Protein AF-0000000071956965 (afdb_homodimer)

Secondary structure (DSSP, 8-state):
-------HHHHHHHHHHHHHHHHHHHHSPTT---HHHHHHHHHHHHHHHHHTTTTSHHHHHHHHHHHHHTS-HHHHHHHHH-TTTTSHHHHHHT-THHHHHHHHHHHHHHHHHHHHHHHHHHHHHHHHHHH-/-------HHHHHHHHHHHHHHHHHHHHSPTT---HHHHHHHHHHHHHHHHHTTTTSHHHHHHHHHHHHHTS-HHHHHHHHHSTTTTSHHHHHHT-TTHHHHHHHHHHHHHHHHHHHHHHHHHHHHHHHHHH-

Solvent-accessible surface area (backbone atoms only — not comparable to full-atom values): 14712 Å² total; per-residue (Å²): 130,77,74,77,71,60,55,53,63,58,46,32,50,54,44,45,56,48,48,50,42,25,40,47,45,63,61,48,61,86,87,68,73,54,66,68,57,50,46,55,52,51,53,54,51,51,53,54,36,45,76,59,59,53,55,38,66,86,35,33,35,58,48,45,55,51,58,58,50,39,49,49,68,78,56,42,54,52,53,67,67,52,31,82,71,75,33,66,62,43,67,66,64,66,48,59,63,46,51,62,54,43,51,52,52,50,50,50,50,52,49,53,50,51,50,52,50,51,51,51,51,50,50,48,47,54,53,53,58,68,74,102,129,77,74,77,71,60,56,54,64,58,47,31,50,55,43,45,53,47,48,50,42,26,41,46,46,65,62,48,61,86,85,67,74,52,66,67,59,51,47,55,51,50,53,53,51,50,52,54,36,46,75,58,59,54,55,37,67,85,35,34,36,57,49,45,53,50,58,57,49,39,49,47,69,77,56,43,55,54,52,67,68,52,30,82,72,75,32,67,62,43,67,67,64,66,49,61,62,45,52,64,56,44,50,52,51,50,48,50,49,52,49,52,51,50,51,51,52,51,50,51,50,50,52,49,48,54,53,54,60,68,75,102

Foldseek 3Di:
DPLPQPDPVLVVVLLVLLVVLLVCLVPDDPPPDDLVVLLVSLVVSVVVCVVSPCLPPVNLVVVVVSSLSSDHPVLNVVCVVPPPPVDPVCVVVVPSSCSSVVVSVSSVVVVVVVVVVVVVVVVVVVVVVVVD/DPLPQPDPVLVVVLLVLLVVLLVCLVPDDPPPDDLVVLLVSLVVSVVVCVVSPCLPPVNLVVVLVSSLSSDHPVLNVVCVVPPPPVDPVCVVVVPSSCSSVVVSVSSVVVVVVVVVVVVVVVVVVVVVVVVD

Nearest PDB structures (foldseek):
  2kyh-assembly1_A  TM=2.883E-01  e=3.066E+00  Aeropyrum pernix

Sequence (264 aa):
MTSYEFSPLLIEFYVHELLALVIQNATERRGESNIYYLYDKLESHLRSLESIGLTSEKYEAILFPLLESCIPEELMKVWLRNPTQSSAENELTGDYGNKLKNLLCFLKREIEGEDRLQLAKNGMKFEFSKSIMTSYEFSPLLIEFYVHELLALVIQNATERRGESNIYYLYDKLESHLRSLESIGLTSEKYEAILFPLLESCIPEELMKVWLRNPTQSSAENELTGDYGNKLKNLLCFLKREIEGEDRLQLAKNGMKFEFSKSI

pLDDT: mean 80.51, std 16.44, range [30.72, 96.44]

Organism: Trichonephila clavipes (NCBI:txid2585209)

Radius of gyration: 23.03 Å; Cα contacts (8 Å, |Δi|>4): 184; chains: 2; bounding box: 63×80×43 Å

Structure (mmCIF, N/CA/C/O backbone):
data_AF-0000000071956965-model_v1
#
loop_
_entity.id
_entity.type
_entity.pdbx_description
1 polymer 'Integrase catalytic domain-containing protein'
#
loop_
_atom_site.group_PDB
_atom_site.id
_atom_site.type_symbol
_atom_site.label_atom_id
_atom_site.label_alt_id
_atom_site.label_comp_id
_atom_site.label_asym_id
_atom_site.label_entity_id
_atom_site.label_seq_id
_atom_site.pdbx_PDB_ins_code
_atom_site.Cartn_x
_atom_site.Cartn_y
_atom_site.Cartn_z
_atom_site.occupancy
_atom_site.B_iso_or_equiv
_atom_site.auth_seq_id
_atom_site.auth_comp_id
_atom_site.auth_asym_id
_atom_site.auth_atom_id
_atom_site.pdbx_PDB_model_num
ATOM 1 N N . MET A 1 1 ? 28.641 2.27 -18.172 1 30.72 1 MET A N 1
ATOM 2 C CA . MET A 1 1 ? 27.422 1.481 -18.031 1 30.72 1 MET A CA 1
ATOM 3 C C . MET A 1 1 ? 26.312 2.314 -17.391 1 30.72 1 MET A C 1
ATOM 5 O O . MET A 1 1 ? 26.453 2.775 -16.25 1 30.72 1 MET A O 1
ATOM 9 N N . THR A 1 2 ? 25.781 3.277 -17.984 1 35.94 2 THR A N 1
ATOM 10 C CA . THR A 1 2 ? 24.875 4.312 -17.516 1 35.94 2 THR A CA 1
ATOM 11 C C . THR A 1 2 ? 23.719 3.697 -16.734 1 35.94 2 THR A C 1
ATOM 13 O O . THR A 1 2 ? 23.078 2.758 -17.219 1 35.94 2 THR A O 1
ATOM 16 N N . SER A 1 3 ? 23.828 3.387 -15.477 1 42.41 3 SER A N 1
ATOM 17 C CA . SER A 1 3 ? 22.781 2.852 -14.625 1 42.41 3 SER A CA 1
ATOM 18 C C . SER A 1 3 ? 21.406 3.348 -15.07 1 42.41 3 SER A C 1
ATOM 20 O O . SER A 1 3 ? 21.125 4.547 -15.016 1 42.41 3 SER A O 1
ATOM 22 N N . TYR A 1 4 ? 20.969 2.988 -16.172 1 44.97 4 TYR A N 1
ATOM 23 C CA . TYR A 1 4 ? 19.656 3.379 -16.672 1 44.97 4 TYR A CA 1
ATOM 24 C C . TYR A 1 4 ? 18.641 3.52 -15.531 1 44.97 4 TYR A C 1
ATOM 26 O O . TYR A 1 4 ? 18.219 2.521 -14.945 1 44.97 4 TYR A O 1
ATOM 34 N N . GLU A 1 5 ? 18.969 4.426 -14.562 1 55.22 5 GLU A N 1
ATOM 35 C CA . GLU A 1 5 ? 18.125 4.809 -13.43 1 55.22 5 GLU A CA 1
ATOM 36 C C . GLU A 1 5 ? 16.672 4.957 -13.852 1 55.22 5 GLU A C 1
ATOM 38 O O . GLU A 1 5 ? 16.359 5.691 -14.789 1 55.22 5 GLU A O 1
ATOM 43 N N . PHE A 1 6 ? 15.938 3.879 -13.812 1 60.22 6 PHE A N 1
ATOM 44 C CA . PHE A 1 6 ? 14.539 3.863 -14.219 1 60.22 6 PHE A CA 1
ATOM 45 C C . PHE A 1 6 ? 13.812 5.109 -13.719 1 60.22 6 PHE A C 1
ATOM 47 O O . PHE A 1 6 ? 14.211 5.699 -12.711 1 60.22 6 PHE A O 1
ATOM 54 N N . SER A 1 7 ? 12.875 5.613 -14.57 1 78.56 7 SER A N 1
ATOM 55 C CA . SER A 1 7 ? 12.094 6.828 -14.352 1 78.56 7 SER A CA 1
ATOM 56 C C . SER A 1 7 ? 11.273 6.723 -13.07 1 78.56 7 SER A C 1
ATOM 58 O O . SER A 1 7 ? 10.625 5.703 -12.828 1 78.56 7 SER A O 1
ATOM 60 N N . PRO A 1 8 ? 11.578 7.461 -12.125 1 81.69 8 PRO A N 1
ATOM 61 C CA . PRO A 1 8 ? 10.727 7.539 -10.938 1 81.69 8 PRO A CA 1
ATOM 62 C C . PRO A 1 8 ? 9.234 7.477 -11.281 1 81.69 8 PRO A C 1
ATOM 64 O O . PRO A 1 8 ? 8.453 6.91 -10.516 1 81.69 8 PRO A O 1
ATOM 67 N N . LEU A 1 9 ? 8.93 7.898 -12.375 1 84.5 9 LEU A N 1
ATOM 68 C CA . LEU A 1 9 ? 7.527 7.902 -12.781 1 84.5 9 LEU A CA 1
ATOM 69 C C . LEU A 1 9 ? 7.043 6.484 -13.062 1 84.5 9 LEU A C 1
ATOM 71 O O . LEU A 1 9 ? 5.898 6.145 -12.758 1 84.5 9 LEU A O 1
ATOM 75 N N . LEU A 1 10 ? 7.879 5.719 -13.711 1 86.94 10 LEU A N 1
ATOM 76 C CA . LEU A 1 10 ? 7.52 4.336 -14.008 1 86.94 10 LEU A CA 1
ATOM 77 C C . LEU A 1 10 ? 7.379 3.523 -12.719 1 86.94 10 LEU A C 1
ATOM 79 O O . LEU A 1 10 ? 6.438 2.734 -12.586 1 86.94 10 LEU A O 1
ATOM 83 N N . ILE A 1 11 ? 8.227 3.771 -11.812 1 87.81 11 ILE A N 1
ATOM 84 C CA . ILE A 1 11 ? 8.164 3.104 -10.516 1 87.81 11 ILE A CA 1
ATOM 85 C C . ILE A 1 11 ? 6.863 3.473 -9.805 1 87.81 11 ILE A C 1
ATOM 87 O O . ILE A 1 11 ? 6.141 2.596 -9.328 1 87.81 11 ILE A O 1
ATOM 91 N N . GLU A 1 12 ? 6.578 4.734 -9.812 1 89.19 12 GLU A N 1
ATOM 92 C CA . GLU A 1 12 ? 5.352 5.199 -9.18 1 89.19 12 GLU A CA 1
ATOM 93 C C . GLU A 1 12 ? 4.125 4.535 -9.797 1 89.19 12 GLU A C 1
ATOM 95 O O . GLU A 1 12 ? 3.189 4.16 -9.086 1 89.19 12 GLU A O 1
ATOM 100 N N . PHE A 1 13 ? 4.223 4.406 -11.102 1 90.88 13 PHE A N 1
ATOM 101 C CA . PHE A 1 13 ? 3.111 3.777 -11.805 1 90.88 13 PHE A CA 1
ATOM 102 C C . PHE A 1 13 ? 2.893 2.354 -11.312 1 90.88 13 PHE A C 1
ATOM 104 O O . PHE A 1 13 ? 1.778 1.984 -10.938 1 90.88 13 PHE A O 1
ATOM 111 N N . TYR A 1 14 ? 3.887 1.573 -11.234 1 89.69 14 TYR A N 1
ATOM 112 C CA . TYR A 1 14 ? 3.752 0.171 -10.859 1 89.69 14 TYR A CA 1
ATOM 113 C C . TYR A 1 14 ? 3.379 0.04 -9.383 1 89.69 14 TYR A C 1
ATOM 115 O O . TYR A 1 14 ? 2.631 -0.865 -9.008 1 89.69 14 TYR A O 1
ATOM 123 N N . VAL A 1 15 ? 3.877 0.946 -8.562 1 92.94 15 VAL A N 1
ATOM 124 C CA . VAL A 1 15 ? 3.523 0.922 -7.148 1 92.94 15 VAL A CA 1
ATOM 125 C C . VAL A 1 15 ? 2.047 1.271 -6.98 1 92.94 15 VAL A C 1
ATOM 127 O O . VAL A 1 15 ? 1.338 0.636 -6.195 1 92.94 15 VAL A O 1
ATOM 130 N N . HIS A 1 16 ? 1.564 2.201 -7.781 1 94.38 16 HIS A N 1
ATOM 131 C CA . HIS A 1 16 ? 0.143 2.527 -7.75 1 94.38 16 HIS A CA 1
ATOM 132 C C . HIS A 1 16 ? -0.705 1.324 -8.148 1 94.38 16 HIS A C 1
ATOM 134 O O . HIS A 1 16 ? -1.747 1.065 -7.543 1 94.38 16 HIS A O 1
ATOM 140 N N . GLU A 1 17 ? -0.266 0.612 -9.109 1 94 17 GLU A N 1
ATOM 141 C CA . GLU A 1 17 ? -1.002 -0.567 -9.555 1 94 17 GLU A CA 1
ATOM 142 C C . GLU A 1 17 ? -1.06 -1.63 -8.461 1 94 17 GLU A C 1
ATOM 144 O O . GLU A 1 17 ? -2.1 -2.26 -8.258 1 94 17 GLU A O 1
ATOM 149 N N . LEU A 1 18 ? 0.032 -1.811 -7.75 1 94.19 18 LEU A N 1
ATOM 150 C CA . LEU A 1 18 ? 0.071 -2.771 -6.656 1 94.19 18 LEU A CA 1
ATOM 151 C C . LEU A 1 18 ? -0.852 -2.34 -5.52 1 94.19 18 LEU A C 1
ATOM 153 O O . LEU A 1 18 ? -1.593 -3.158 -4.973 1 94.19 18 LEU A O 1
ATOM 157 N N . LEU A 1 19 ? -0.815 -1.052 -5.23 1 96.44 19 LEU A N 1
ATOM 158 C CA . LEU A 1 19 ? -1.663 -0.53 -4.164 1 96.44 19 LEU A CA 1
ATOM 159 C C . LEU A 1 19 ? -3.139 -0.679 -4.52 1 96.44 19 LEU A C 1
ATOM 161 O O . LEU A 1 19 ? -3.971 -0.925 -3.646 1 96.44 19 LEU A O 1
ATOM 165 N N . ALA A 1 20 ? -3.438 -0.516 -5.801 1 95.44 20 ALA A N 1
ATOM 166 C CA . ALA A 1 20 ? -4.812 -0.735 -6.246 1 95.44 20 ALA A CA 1
ATOM 167 C C . ALA A 1 20 ? -5.27 -2.158 -5.938 1 95.44 20 ALA A C 1
ATOM 169 O O . ALA A 1 20 ? -6.41 -2.375 -5.527 1 95.44 20 ALA A O 1
ATOM 170 N N . LEU A 1 21 ? -4.41 -3.123 -6.078 1 95.25 21 LEU A N 1
ATOM 171 C CA . LEU A 1 21 ? -4.727 -4.512 -5.762 1 95.25 21 LEU A CA 1
ATOM 172 C C . LEU A 1 21 ? -4.895 -4.703 -4.258 1 95.25 21 LEU A C 1
ATOM 174 O O . LEU A 1 21 ? -5.77 -5.449 -3.816 1 95.25 21 LEU A O 1
ATOM 178 N N . VAL A 1 22 ? -3.996 -4.059 -3.492 1 95.81 22 VAL A N 1
ATOM 179 C CA . VAL A 1 22 ? -4.086 -4.113 -2.037 1 95.81 22 VAL A CA 1
ATOM 180 C C . VAL A 1 22 ? -5.449 -3.598 -1.583 1 95.81 22 VAL A C 1
ATOM 182 O O . VAL A 1 22 ? -6.121 -4.234 -0.766 1 95.81 22 VAL A O 1
ATOM 185 N N . ILE A 1 23 ? -5.859 -2.461 -2.113 1 95.69 23 ILE A N 1
ATOM 186 C CA . ILE A 1 23 ? -7.117 -1.819 -1.749 1 95.69 23 ILE A CA 1
ATOM 187 C C . ILE A 1 23 ? -8.289 -2.688 -2.199 1 95.69 23 ILE A C 1
ATOM 189 O O . ILE A 1 23 ? -9.258 -2.875 -1.455 1 95.69 23 ILE A O 1
ATOM 193 N N . GLN A 1 24 ? -8.172 -3.199 -3.395 1 93.88 24 GLN A N 1
ATOM 194 C CA . GLN A 1 24 ? -9.211 -4.09 -3.904 1 93.88 24 GLN A CA 1
ATOM 195 C C . GLN A 1 24 ? -9.391 -5.297 -2.99 1 93.88 24 GLN A C 1
ATOM 197 O O . GLN A 1 24 ? -10.523 -5.684 -2.686 1 93.88 24 GLN A O 1
ATOM 202 N N . ASN A 1 25 ? -8.297 -5.879 -2.617 1 93.12 25 ASN A N 1
ATOM 203 C CA . ASN A 1 25 ? -8.352 -7.023 -1.715 1 93.12 25 ASN A CA 1
ATOM 204 C C . ASN A 1 25 ? -9.055 -6.672 -0.405 1 93.12 25 ASN A C 1
ATOM 206 O O . ASN A 1 25 ? -9.836 -7.469 0.119 1 93.12 25 ASN A O 1
ATOM 210 N N . ALA A 1 26 ? -8.789 -5.508 0.129 1 91.69 26 ALA A N 1
ATOM 211 C CA . ALA A 1 26 ? -9.328 -5.074 1.417 1 91.69 26 ALA A CA 1
ATOM 212 C C . ALA A 1 26 ? -10.812 -4.738 1.31 1 91.69 26 ALA A C 1
ATOM 214 O O . ALA A 1 26 ? -11.539 -4.797 2.303 1 91.69 26 ALA A O 1
ATOM 215 N N . THR A 1 27 ? -11.234 -4.359 0.148 1 92.81 27 THR A N 1
ATOM 216 C CA . THR A 1 27 ? -12.602 -3.859 0.004 1 92.81 27 THR A CA 1
ATOM 217 C C . THR A 1 27 ? -13.5 -4.926 -0.607 1 92.81 27 THR A C 1
ATOM 219 O O . THR A 1 27 ? -14.727 -4.809 -0.564 1 92.81 27 THR A O 1
ATOM 222 N N . GLU A 1 28 ? -12.883 -5.926 -1.145 1 88.44 28 GLU A N 1
ATOM 223 C CA . GLU A 1 28 ? -13.656 -6.992 -1.767 1 88.44 28 GLU A CA 1
ATOM 224 C C . GLU A 1 28 ? -14.297 -7.895 -0.715 1 88.44 28 GLU A C 1
ATOM 226 O O . GLU A 1 28 ? -13.719 -8.125 0.347 1 88.44 28 GLU A O 1
ATOM 231 N N . ARG A 1 29 ? -15.531 -8.398 -1.114 1 81.25 29 ARG A N 1
ATOM 232 C CA . ARG A 1 29 ? -16.219 -9.344 -0.248 1 81.25 29 ARG A CA 1
ATOM 233 C C . ARG A 1 29 ? -15.492 -10.68 -0.195 1 81.25 29 ARG A C 1
ATOM 235 O O . ARG A 1 29 ? -14.914 -11.117 -1.19 1 81.25 29 ARG A O 1
ATOM 242 N N . ARG A 1 30 ? -15.492 -11.234 0.927 1 75.81 30 ARG A N 1
ATOM 243 C CA . ARG A 1 30 ? -14.844 -12.523 1.137 1 75.81 30 ARG A CA 1
ATOM 244 C C . ARG A 1 30 ? -15.328 -13.555 0.125 1 75.81 30 ARG A C 1
ATOM 246 O O . ARG A 1 30 ? -16.531 -13.641 -0.151 1 75.81 30 ARG A O 1
ATOM 253 N N . GLY A 1 31 ? -14.445 -14.266 -0.435 1 71.19 31 GLY A N 1
ATOM 254 C CA . GLY A 1 31 ? -14.805 -15.32 -1.365 1 71.19 31 GLY A CA 1
ATOM 255 C C . GLY A 1 31 ? -14.93 -14.844 -2.799 1 71.19 31 GLY A C 1
ATOM 256 O O . GLY A 1 31 ? -15.102 -15.648 -3.717 1 71.19 31 GLY A O 1
ATOM 257 N N . GLU A 1 32 ? -14.898 -13.633 -3.035 1 75.81 32 GLU A N 1
ATOM 258 C CA . GLU A 1 32 ? -15.047 -13.094 -4.383 1 75.81 32 GLU A CA 1
ATOM 259 C C . GLU A 1 32 ? -13.695 -12.914 -5.062 1 75.81 32 GLU A C 1
ATOM 261 O O . GLU A 1 32 ? -13.625 -12.609 -6.254 1 75.81 32 GLU A O 1
ATOM 266 N N . SER A 1 33 ? -12.742 -13.32 -4.352 1 77.81 33 SER A N 1
ATOM 267 C CA . SER A 1 33 ? -11.406 -13.133 -4.922 1 77.81 33 SER A CA 1
ATOM 268 C C . SER A 1 33 ? -11.117 -14.18 -5.992 1 77.81 33 SER A C 1
ATOM 270 O O . SER A 1 33 ? -11.398 -15.367 -5.801 1 77.81 33 SER A O 1
ATOM 272 N N . ASN A 1 34 ? -10.688 -13.703 -7.125 1 88.75 34 ASN A N 1
ATOM 273 C CA . ASN A 1 34 ? -10.242 -14.547 -8.227 1 88.75 34 ASN A CA 1
ATOM 274 C C . ASN A 1 34 ? -8.727 -14.75 -8.195 1 88.75 34 ASN A C 1
ATOM 276 O O . ASN A 1 34 ? -7.969 -13.844 -8.539 1 88.75 34 ASN A O 1
ATOM 280 N N . ILE A 1 35 ? -8.344 -15.93 -7.797 1 91.38 35 ILE A N 1
ATOM 281 C CA . ILE A 1 35 ? -6.926 -16.203 -7.578 1 91.38 35 ILE A CA 1
ATOM 282 C C . ILE A 1 35 ? -6.184 -16.203 -8.914 1 91.38 35 ILE A C 1
ATOM 284 O O . ILE A 1 35 ? -5.004 -15.844 -8.969 1 91.38 35 ILE A O 1
ATOM 288 N N . TYR A 1 36 ? -6.898 -16.594 -10.031 1 93.19 36 TYR A N 1
ATOM 289 C CA . TYR A 1 36 ? -6.297 -16.547 -11.359 1 93.19 36 TYR A CA 1
ATOM 290 C C . TYR A 1 36 ? -5.945 -15.125 -11.75 1 93.19 36 TYR A C 1
ATOM 292 O O . TYR A 1 36 ? -4.836 -14.852 -12.211 1 93.19 36 TYR A O 1
ATOM 300 N N . TYR A 1 37 ? -6.898 -14.289 -11.492 1 94.69 37 TYR A N 1
ATOM 301 C CA . TYR A 1 37 ? -6.711 -12.875 -11.797 1 94.69 37 TYR A CA 1
ATOM 302 C C . TYR A 1 37 ? -5.574 -12.281 -10.961 1 94.69 37 TYR A C 1
ATOM 304 O O . TYR A 1 37 ? -4.699 -11.602 -11.5 1 94.69 37 TYR A O 1
ATOM 312 N N . LEU A 1 38 ? -5.562 -12.57 -9.711 1 94.56 38 LEU A N 1
ATOM 313 C CA . LEU A 1 38 ? -4.539 -12.055 -8.805 1 94.56 38 LEU A CA 1
ATOM 314 C C . LEU A 1 38 ? -3.15 -12.508 -9.234 1 94.56 38 LEU A C 1
ATOM 316 O O . LEU A 1 38 ? -2.227 -11.695 -9.32 1 94.56 38 LEU A O 1
ATOM 320 N N . TYR A 1 39 ? -3.047 -13.797 -9.539 1 94.5 39 TYR A N 1
ATOM 321 C CA . TYR A 1 39 ? -1.763 -14.344 -9.961 1 94.5 39 TYR A CA 1
ATOM 322 C C . TYR A 1 39 ? -1.271 -13.648 -11.227 1 94.5 39 TYR A C 1
ATOM 324 O O . TYR A 1 39 ? -0.117 -13.219 -11.305 1 94.5 39 TYR A O 1
ATOM 332 N N . ASP A 1 40 ? -2.127 -13.562 -12.258 1 95.25 40 ASP A N 1
ATOM 333 C CA . ASP A 1 40 ? -1.755 -12.945 -13.523 1 95.25 40 ASP A CA 1
ATOM 334 C C . ASP A 1 40 ? -1.282 -11.508 -13.32 1 95.25 40 ASP A C 1
ATOM 336 O O . ASP A 1 40 ? -0.273 -11.094 -13.891 1 95.25 40 ASP A O 1
ATOM 340 N N . LYS A 1 41 ? -1.989 -10.758 -12.477 1 94.69 41 LYS A N 1
ATOM 341 C CA . LYS A 1 41 ? -1.646 -9.359 -12.219 1 94.69 41 LYS A CA 1
ATOM 342 C C . LYS A 1 41 ? -0.319 -9.25 -11.477 1 94.69 41 LYS A C 1
ATOM 344 O O . LYS A 1 41 ? 0.556 -8.477 -11.867 1 94.69 41 LYS A O 1
ATOM 349 N N . LEU A 1 42 ? -0.155 -10.039 -10.453 1 94.19 42 LEU A N 1
ATOM 350 C CA . LEU A 1 42 ? 1.061 -9.969 -9.648 1 94.19 42 LEU A CA 1
ATOM 351 C C . LEU A 1 42 ? 2.275 -10.406 -10.461 1 94.19 42 LEU A C 1
ATOM 353 O O . LEU A 1 42 ? 3.336 -9.781 -10.383 1 94.19 42 LEU A O 1
ATOM 357 N N . GLU A 1 43 ? 2.133 -11.453 -11.227 1 92.81 43 GLU A N 1
ATOM 358 C CA . GLU A 1 43 ? 3.221 -11.93 -12.078 1 92.81 43 GLU A CA 1
ATOM 359 C C . GLU A 1 43 ? 3.637 -10.867 -13.086 1 92.81 43 GLU A C 1
ATOM 361 O O . GLU A 1 43 ? 4.828 -10.602 -13.266 1 92.81 43 GLU A O 1
ATOM 366 N N . SER A 1 44 ? 2.664 -10.289 -13.727 1 93.88 44 SER A N 1
ATOM 367 C CA . SER A 1 44 ? 2.926 -9.242 -14.711 1 93.88 44 SER A CA 1
ATOM 368 C C . SER A 1 44 ? 3.635 -8.055 -14.07 1 93.88 44 SER A C 1
ATOM 370 O O . SER A 1 44 ? 4.625 -7.555 -14.609 1 93.88 44 SER A O 1
ATOM 372 N N . HIS A 1 45 ? 3.158 -7.602 -12.883 1 89.81 45 HIS A N 1
ATOM 373 C CA . HIS A 1 45 ? 3.768 -6.469 -12.195 1 89.81 45 HIS A CA 1
ATOM 374 C C . HIS A 1 45 ? 5.184 -6.797 -11.742 1 89.81 45 HIS A C 1
ATOM 376 O O . HIS A 1 45 ? 6.098 -5.98 -11.898 1 89.81 45 HIS A O 1
ATOM 382 N N . LEU A 1 46 ? 5.363 -7.996 -11.25 1 88.44 46 LEU A N 1
ATOM 383 C CA . LEU A 1 46 ? 6.684 -8.398 -10.773 1 88.44 46 LEU A CA 1
ATOM 384 C C . LEU A 1 46 ? 7.676 -8.469 -11.93 1 88.44 46 LEU A C 1
ATOM 386 O O . LEU A 1 46 ? 8.836 -8.07 -11.789 1 88.44 46 LEU A O 1
ATOM 390 N N . ARG A 1 47 ? 7.273 -8.945 -13.07 1 90.69 47 ARG A N 1
ATOM 391 C CA . ARG A 1 47 ? 8.117 -8.969 -14.258 1 90.69 47 ARG A CA 1
ATOM 392 C C . ARG A 1 47 ? 8.516 -7.559 -14.68 1 90.69 47 ARG A C 1
ATOM 394 O O . ARG A 1 47 ? 9.68 -7.309 -15 1 90.69 47 ARG A O 1
ATOM 401 N N . SER A 1 48 ? 7.562 -6.672 -14.672 1 89.19 48 SER A N 1
ATOM 402 C CA . SER A 1 48 ? 7.828 -5.281 -15.016 1 89.19 48 SER A CA 1
ATOM 403 C C . SER A 1 48 ? 8.789 -4.633 -14.023 1 89.19 48 SER A C 1
ATOM 405 O O . SER A 1 48 ? 9.758 -3.982 -14.422 1 89.19 48 SER A O 1
ATOM 407 N N . LEU A 1 49 ? 8.602 -4.918 -12.703 1 85.69 49 LEU A N 1
ATOM 408 C CA . LEU A 1 49 ? 9.453 -4.363 -11.664 1 85.69 49 LEU A CA 1
ATOM 409 C C . LEU A 1 49 ? 10.867 -4.922 -11.766 1 85.69 49 LEU A C 1
ATOM 411 O O . LEU A 1 49 ? 11.844 -4.203 -11.547 1 85.69 49 LEU A O 1
ATOM 415 N N . GLU A 1 50 ? 10.922 -6.176 -12.102 1 84.31 50 GLU A N 1
ATOM 416 C CA . GLU A 1 50 ? 12.227 -6.809 -12.305 1 84.31 50 GLU A CA 1
ATOM 417 C C . GLU A 1 50 ? 12.969 -6.18 -13.477 1 84.31 50 GLU A C 1
ATOM 419 O O . GLU A 1 50 ? 14.18 -5.953 -13.406 1 84.31 50 GLU A O 1
ATOM 424 N N . SER A 1 51 ? 12.242 -5.883 -14.523 1 86.94 51 SER A N 1
ATOM 425 C CA . SER A 1 51 ? 12.836 -5.32 -15.734 1 86.94 51 SER A CA 1
ATOM 426 C C . SER A 1 51 ? 13.453 -3.953 -15.461 1 86.94 51 SER A C 1
ATOM 428 O O . SER A 1 51 ? 14.391 -3.543 -16.156 1 86.94 51 SER A O 1
ATOM 430 N N . ILE A 1 52 ? 12.969 -3.279 -14.398 1 83.75 52 ILE A N 1
ATOM 431 C CA . ILE A 1 52 ? 13.492 -1.953 -14.094 1 83.75 52 ILE A CA 1
ATOM 432 C C . ILE A 1 52 ? 14.391 -2.027 -12.867 1 83.75 52 ILE A C 1
ATOM 434 O O . ILE A 1 52 ? 14.805 -0.998 -12.328 1 83.75 52 ILE A O 1
ATOM 438 N N . GLY A 1 53 ? 14.648 -3.201 -12.328 1 79.12 53 GLY A N 1
ATOM 439 C CA . GLY A 1 53 ? 15.633 -3.414 -11.281 1 79.12 53 GLY A CA 1
ATOM 440 C C . GLY A 1 53 ? 15.078 -3.193 -9.891 1 79.12 53 GLY A C 1
ATOM 441 O O . GLY A 1 53 ? 15.836 -3.031 -8.93 1 79.12 53 GLY A O 1
ATOM 442 N N . LEU A 1 54 ? 13.75 -3.125 -9.664 1 80.69 54 LEU A N 1
ATOM 443 C CA . LEU A 1 54 ? 13.133 -2.816 -8.383 1 80.69 54 LEU A CA 1
ATOM 444 C C . LEU A 1 54 ? 12.938 -4.082 -7.555 1 80.69 54 LEU A C 1
ATOM 446 O O . LEU A 1 54 ? 12.438 -4.023 -6.43 1 80.69 54 LEU A O 1
ATOM 450 N N . THR A 1 55 ? 13.305 -5.203 -8.055 1 75.94 55 THR A N 1
ATOM 451 C CA . THR A 1 55 ? 13.141 -6.426 -7.273 1 75.94 55 THR A CA 1
ATOM 452 C C . THR A 1 55 ? 14.453 -6.832 -6.621 1 75.94 55 THR A C 1
ATOM 454 O O . THR A 1 55 ? 14.57 -7.93 -6.066 1 75.94 55 THR A O 1
ATOM 457 N N . SER A 1 56 ? 15.383 -5.934 -6.715 1 76.75 56 SER A N 1
ATOM 458 C CA . SER A 1 56 ? 16.641 -6.188 -6.02 1 76.75 56 SER A CA 1
ATOM 459 C C . SER A 1 56 ? 16.438 -6.195 -4.508 1 76.75 56 SER A C 1
ATOM 461 O O . SER A 1 56 ? 15.406 -5.75 -4.008 1 76.75 56 SER A O 1
ATOM 463 N N . GLU A 1 57 ? 17.406 -6.703 -3.828 1 73.38 57 GLU A N 1
ATOM 464 C CA . GLU A 1 57 ? 17.375 -6.859 -2.377 1 73.38 57 GLU A CA 1
ATOM 465 C C . GLU A 1 57 ? 17.062 -5.531 -1.687 1 73.38 57 GLU A C 1
ATOM 467 O O . GLU A 1 57 ? 16.375 -5.5 -0.668 1 73.38 57 GLU A O 1
ATOM 472 N N . LYS A 1 58 ? 17.453 -4.484 -2.396 1 75.25 58 LYS A N 1
ATOM 473 C CA . LYS A 1 58 ? 17.328 -3.15 -1.816 1 75.25 58 LYS A CA 1
ATOM 474 C C . LYS A 1 58 ? 15.867 -2.752 -1.661 1 75.25 58 LYS A C 1
ATOM 476 O O . LYS A 1 58 ? 15.508 -2.062 -0.706 1 75.25 58 LYS A O 1
ATOM 481 N N . TYR A 1 59 ? 15.047 -3.244 -2.52 1 84.5 59 TYR A N 1
ATOM 482 C CA . TYR A 1 59 ? 13.656 -2.793 -2.539 1 84.5 59 TYR A CA 1
ATOM 483 C C . TYR A 1 59 ? 12.727 -3.875 -2.006 1 84.5 59 TYR A C 1
ATOM 485 O O . TYR A 1 59 ? 11.539 -3.623 -1.771 1 84.5 59 TYR A O 1
ATOM 493 N N . GLU A 1 60 ? 13.297 -5.023 -1.779 1 85 60 GLU A N 1
ATOM 494 C CA . GLU A 1 60 ? 12.477 -6.168 -1.396 1 85 60 GLU A CA 1
ATOM 495 C C . GLU A 1 60 ? 11.734 -5.902 -0.09 1 85 60 GLU A C 1
ATOM 497 O O . GLU A 1 60 ? 10.57 -6.277 0.056 1 85 60 GLU A O 1
ATOM 502 N N . ALA A 1 61 ? 12.492 -5.289 0.796 1 87 61 ALA A N 1
ATOM 503 C CA . ALA A 1 61 ? 11.914 -5.035 2.115 1 87 61 ALA A CA 1
ATOM 504 C C . ALA A 1 61 ? 10.703 -4.109 2.018 1 87 61 ALA A C 1
ATOM 506 O O . ALA A 1 61 ? 9.852 -4.094 2.912 1 87 61 ALA A O 1
ATOM 507 N N . ILE A 1 62 ? 10.562 -3.299 0.967 1 90.5 62 ILE A N 1
ATOM 508 C CA . ILE A 1 62 ? 9.43 -2.4 0.769 1 90.5 62 ILE A CA 1
ATOM 509 C C . ILE A 1 62 ? 8.359 -3.094 -0.077 1 90.5 62 ILE A C 1
ATOM 511 O O . ILE A 1 62 ? 7.168 -3.02 0.232 1 90.5 62 ILE A O 1
ATOM 515 N N . LEU A 1 63 ? 8.781 -3.842 -1.07 1 91.12 63 LEU A N 1
ATOM 516 C CA . LEU A 1 63 ? 7.875 -4.398 -2.068 1 91.12 63 LEU A CA 1
ATOM 517 C C . LEU A 1 63 ? 7.168 -5.641 -1.531 1 91.12 63 LEU A C 1
ATOM 519 O O . LEU A 1 63 ? 6.008 -5.895 -1.862 1 91.12 63 LEU A O 1
ATOM 523 N N . PHE A 1 64 ? 7.863 -6.375 -0.723 1 91.38 64 PHE A N 1
ATOM 524 C CA . PHE A 1 64 ? 7.305 -7.645 -0.274 1 91.38 64 PHE A CA 1
ATOM 525 C C . PHE A 1 64 ? 6.027 -7.422 0.528 1 91.38 64 PHE A C 1
ATOM 527 O O . PHE A 1 64 ? 5.008 -8.062 0.271 1 91.38 64 PHE A O 1
ATOM 534 N N . PRO A 1 65 ? 6.008 -6.512 1.469 1 93.44 65 PRO A N 1
ATOM 535 C CA . PRO A 1 65 ? 4.758 -6.254 2.188 1 93.44 65 PRO A CA 1
ATOM 536 C C . PRO A 1 65 ? 3.621 -5.832 1.26 1 93.44 65 PRO A C 1
ATOM 538 O O . PRO A 1 65 ? 2.459 -6.164 1.509 1 93.44 65 PRO A O 1
ATOM 541 N N . LEU A 1 66 ? 3.889 -5.055 0.239 1 94.44 66 LEU A N 1
ATOM 542 C CA . LEU A 1 66 ? 2.879 -4.637 -0.727 1 94.44 66 LEU A CA 1
ATOM 543 C C . LEU A 1 66 ? 2.266 -5.848 -1.427 1 94.44 66 LEU A C 1
ATOM 545 O O . LEU A 1 66 ? 1.041 -5.988 -1.471 1 94.44 66 LEU A O 1
ATOM 549 N N . LEU A 1 67 ? 3.113 -6.727 -1.886 1 92.81 67 LEU A N 1
ATOM 550 C CA . LEU A 1 67 ? 2.656 -7.914 -2.602 1 92.81 67 LEU A CA 1
ATOM 551 C C . LEU A 1 67 ? 1.865 -8.836 -1.677 1 92.81 67 LEU A C 1
ATOM 553 O O . LEU A 1 67 ? 0.818 -9.359 -2.062 1 92.81 67 LEU A O 1
ATOM 557 N N . GLU A 1 68 ? 2.438 -9.008 -0.551 1 92.62 68 GLU A N 1
ATOM 558 C CA . GLU A 1 68 ? 1.788 -9.859 0.439 1 92.62 68 GLU A CA 1
ATOM 559 C C . GLU A 1 68 ? 0.392 -9.344 0.78 1 92.62 68 GLU A C 1
ATOM 561 O O . GLU A 1 68 ? -0.539 -10.133 0.959 1 92.62 68 GLU A O 1
ATOM 566 N N . SER A 1 69 ? 0.202 -8.047 0.818 1 93.88 69 SER A N 1
ATOM 567 C CA . SER A 1 69 ? -1.063 -7.414 1.178 1 93.88 69 SER A CA 1
ATOM 568 C C . SER A 1 69 ? -2.1 -7.582 0.071 1 93.88 69 SER A C 1
ATOM 570 O O . SER A 1 69 ? -3.289 -7.344 0.286 1 93.88 69 SER A O 1
ATOM 572 N N . CYS A 1 70 ? -1.709 -7.988 -1.087 1 94.31 70 CYS A N 1
ATOM 573 C CA . CYS A 1 70 ? -2.629 -8.234 -2.191 1 94.31 70 CYS A CA 1
ATOM 574 C C . CYS A 1 70 ? -3.326 -9.578 -2.029 1 94.31 70 CYS A C 1
ATOM 576 O O . CYS A 1 70 ? -4.309 -9.859 -2.717 1 94.31 70 CYS A O 1
ATOM 578 N N . ILE A 1 71 ? -2.832 -10.43 -1.147 1 93.5 71 ILE A N 1
ATOM 579 C CA . ILE A 1 71 ? -3.291 -11.805 -1.013 1 93.5 71 ILE A CA 1
ATOM 580 C C . ILE A 1 71 ? -4.559 -11.844 -0.163 1 93.5 71 ILE A C 1
ATOM 582 O O . ILE A 1 71 ? -4.582 -11.328 0.955 1 93.5 71 ILE A O 1
ATOM 586 N N . PRO A 1 72 ? -5.582 -12.531 -0.638 1 93 72 PRO A N 1
ATOM 587 C CA . PRO A 1 72 ? -6.816 -12.664 0.144 1 93 72 PRO A CA 1
ATOM 588 C C . PRO A 1 72 ? -6.59 -13.359 1.484 1 93 72 PRO A C 1
ATOM 590 O O . PRO A 1 72 ? -5.68 -14.188 1.611 1 93 72 PRO A O 1
ATOM 593 N N . GLU A 1 73 ? -7.453 -13.102 2.395 1 89.06 73 GLU A N 1
ATOM 594 C CA . GLU A 1 73 ? -7.301 -13.578 3.766 1 89.06 73 GLU A CA 1
ATOM 595 C C . GLU A 1 73 ? -7.223 -15.102 3.812 1 89.06 73 GLU A C 1
ATOM 597 O O . GLU A 1 73 ? -6.402 -15.664 4.539 1 89.06 73 GLU A O 1
ATOM 602 N N . GLU A 1 74 ? -8.086 -15.734 3.117 1 87.69 74 GLU A N 1
ATOM 603 C CA . GLU A 1 74 ? -8.133 -17.203 3.129 1 87.69 74 GLU A CA 1
ATOM 604 C C . GLU A 1 74 ? -6.812 -17.797 2.648 1 87.69 74 GLU A C 1
ATOM 606 O O . GLU A 1 74 ? -6.348 -18.797 3.184 1 87.69 74 GLU A O 1
ATOM 611 N N . LEU A 1 75 ? -6.234 -17.172 1.648 1 90.81 75 LEU A N 1
ATOM 612 C CA . LEU A 1 75 ? -4.965 -17.641 1.105 1 90.81 75 LEU A CA 1
ATOM 613 C C . LEU A 1 75 ? -3.803 -17.234 2.004 1 90.81 75 LEU A C 1
ATOM 615 O O . LEU A 1 75 ? -2.801 -17.953 2.096 1 90.81 75 LEU A O 1
ATOM 619 N N . MET A 1 76 ? -3.955 -16.047 2.613 1 90.56 76 MET A N 1
ATOM 620 C CA . MET A 1 76 ? -2.91 -15.562 3.508 1 90.56 76 MET A CA 1
ATOM 621 C C . MET A 1 76 ? -2.68 -16.531 4.66 1 90.56 76 MET A C 1
ATOM 623 O O . MET A 1 76 ? -1.54 -16.75 5.078 1 90.56 76 MET A O 1
ATOM 627 N N . LYS A 1 77 ? -3.746 -17.156 5.172 1 90.12 77 LYS A N 1
ATOM 628 C CA . LYS A 1 77 ? -3.631 -18.141 6.246 1 90.12 77 LYS A CA 1
ATOM 629 C C . LYS A 1 77 ? -2.789 -19.344 5.805 1 90.12 77 LYS A C 1
ATOM 631 O O . LYS A 1 77 ? -1.945 -19.828 6.562 1 90.12 77 LYS A O 1
ATOM 636 N N . VAL A 1 78 ? -3 -19.844 4.672 1 88.38 78 VAL A N 1
ATOM 637 C CA . VAL A 1 78 ? -2.26 -20.969 4.125 1 88.38 78 VAL A CA 1
ATOM 638 C C . VAL A 1 78 ? -0.804 -20.578 3.891 1 88.38 78 VAL A C 1
ATOM 640 O O . VAL A 1 78 ? 0.113 -21.328 4.207 1 88.38 78 VAL A O 1
ATOM 643 N N . TRP A 1 79 ? -0.666 -19.328 3.359 1 88.81 79 TRP A N 1
ATOM 644 C CA . TRP A 1 79 ? 0.656 -18.781 3.072 1 88.81 79 TRP A CA 1
ATOM 645 C C . TRP A 1 79 ? 1.492 -18.688 4.344 1 88.81 79 TRP A C 1
ATOM 647 O O . TRP A 1 79 ? 2.66 -19.094 4.359 1 88.81 79 TRP A O 1
ATOM 657 N N . LEU A 1 80 ? 0.918 -18.266 5.406 1 84.62 80 LEU A N 1
ATOM 658 C CA . LEU A 1 80 ? 1.628 -18.062 6.664 1 84.62 80 LEU A CA 1
ATOM 659 C C . LEU A 1 80 ? 1.95 -19.391 7.336 1 84.62 80 LEU A C 1
ATOM 661 O O . LEU A 1 80 ? 2.895 -19.469 8.125 1 84.62 80 LEU A O 1
ATOM 665 N N . ARG A 1 81 ? 1.047 -20.406 7.102 1 82.19 81 ARG A N 1
ATOM 666 C CA . ARG A 1 81 ? 1.244 -21.719 7.695 1 82.19 81 ARG A CA 1
ATOM 667 C C . ARG A 1 81 ? 2.344 -22.5 6.973 1 82.19 81 ARG A C 1
ATOM 669 O O . ARG A 1 81 ? 2.906 -23.438 7.516 1 82.19 81 ARG A O 1
ATOM 676 N N . ASN A 1 82 ? 2.342 -22.406 5.766 1 66.81 82 ASN A N 1
ATOM 677 C CA . ASN A 1 82 ? 3.34 -23.125 4.98 1 66.81 82 ASN A CA 1
ATOM 678 C C . ASN A 1 82 ? 4.66 -22.375 4.922 1 66.81 82 ASN A C 1
ATOM 680 O O . ASN A 1 82 ? 4.949 -21.688 3.934 1 66.81 82 ASN A O 1
ATOM 684 N N . PRO A 1 83 ? 5.188 -22.094 6.023 1 54.41 83 PRO A N 1
ATOM 685 C CA . PRO A 1 83 ? 6.406 -21.281 5.957 1 54.41 83 PRO A CA 1
ATOM 686 C C . PRO A 1 83 ? 7.449 -21.859 5.004 1 54.41 83 PRO A C 1
ATOM 688 O O . PRO A 1 83 ? 8.641 -21.562 5.133 1 54.41 83 PRO A O 1
ATOM 691 N N . THR A 1 84 ? 7.199 -22.734 4.16 1 50.94 84 THR A N 1
ATOM 692 C CA . THR A 1 84 ? 8.445 -22.969 3.432 1 50.94 84 THR A CA 1
ATOM 693 C C . THR A 1 84 ? 9.281 -21.688 3.385 1 50.94 84 THR A C 1
ATOM 695 O O . THR A 1 84 ? 10.5 -21.734 3.572 1 50.94 84 THR A O 1
ATOM 698 N N . GLN A 1 85 ? 8.742 -20.578 2.809 1 47.75 85 GLN A N 1
ATOM 699 C CA . GLN A 1 85 ? 9.461 -19.359 2.461 1 47.75 85 GLN A CA 1
ATOM 700 C C . GLN A 1 85 ? 9.508 -18.391 3.641 1 47.75 85 GLN A C 1
ATOM 702 O O . GLN A 1 85 ? 10.258 -17.422 3.623 1 47.75 85 GLN A O 1
ATOM 707 N N . SER A 1 86 ? 8.414 -18.312 4.461 1 47.03 86 SER A N 1
ATOM 708 C CA . SER A 1 86 ? 8.609 -17.359 5.547 1 47.03 86 SER A CA 1
ATOM 709 C C . SER A 1 86 ? 9.766 -17.781 6.453 1 47.03 86 SER A C 1
ATOM 711 O O . SER A 1 86 ? 9.938 -17.219 7.535 1 47.03 86 SER A O 1
ATOM 713 N N . SER A 1 87 ? 10.102 -19 6.488 1 42.91 87 SER A N 1
ATOM 714 C CA . SER A 1 87 ? 11 -19.641 7.449 1 42.91 87 SER A CA 1
ATOM 715 C C . SER A 1 87 ? 12.266 -18.828 7.656 1 42.91 87 SER A C 1
ATOM 717 O O . SER A 1 87 ? 12.719 -18.125 6.738 1 42.91 87 SER A O 1
ATOM 719 N N . ALA A 1 88 ? 12.883 -18.828 8.875 1 44.41 88 ALA A N 1
ATOM 720 C CA . ALA A 1 88 ? 14.195 -18.547 9.461 1 44.41 88 ALA A CA 1
ATOM 721 C C . ALA A 1 88 ? 15.312 -18.922 8.484 1 44.41 88 ALA A C 1
ATOM 723 O O . ALA A 1 88 ? 16.375 -18.297 8.484 1 44.41 88 ALA A O 1
ATOM 724 N N . GLU A 1 89 ? 15.07 -19.953 7.812 1 45.22 89 GLU A N 1
ATOM 725 C CA . GLU A 1 89 ? 16.188 -20.438 7.008 1 45.22 89 GLU A CA 1
ATOM 726 C C . GLU A 1 89 ? 16.484 -19.484 5.855 1 45.22 89 GLU A C 1
ATOM 728 O O . GLU A 1 89 ? 17.641 -19.25 5.508 1 45.22 89 GLU A O 1
ATOM 733 N N . ASN A 1 90 ? 15.422 -18.953 5.113 1 46.88 90 ASN A N 1
ATOM 734 C CA . ASN A 1 90 ? 15.734 -17.953 4.098 1 46.88 90 ASN A CA 1
ATOM 735 C C . ASN A 1 90 ? 16.203 -16.641 4.727 1 46.88 90 ASN A C 1
ATOM 737 O O . ASN A 1 90 ? 16.969 -15.891 4.105 1 46.88 90 ASN A O 1
ATOM 741 N N . GLU A 1 91 ? 15.633 -16.266 5.793 1 47.5 91 GLU A N 1
ATOM 742 C CA . GLU A 1 91 ? 16.25 -15.172 6.551 1 47.5 91 GLU A CA 1
ATOM 743 C C . GLU A 1 91 ? 17.734 -15.422 6.758 1 47.5 91 GLU A C 1
ATOM 745 O O . GLU A 1 91 ? 18.531 -14.484 6.734 1 47.5 91 GLU A O 1
ATOM 750 N N . LEU A 1 92 ? 18.047 -16.625 7.129 1 42.5 92 LEU A N 1
ATOM 751 C CA . LEU A 1 92 ? 19.453 -16.938 7.391 1 42.5 92 LEU A CA 1
ATOM 752 C C . LEU A 1 92 ? 20.266 -16.906 6.102 1 42.5 92 LEU A C 1
ATOM 754 O O . LEU A 1 92 ? 21.484 -16.734 6.137 1 42.5 92 LEU A O 1
ATOM 758 N N . THR A 1 93 ? 19.688 -17.391 5.031 1 44.09 93 THR A N 1
ATOM 759 C CA . THR A 1 93 ? 20.578 -17.469 3.887 1 44.09 93 THR A CA 1
ATOM 760 C C . THR A 1 93 ? 20.5 -16.188 3.049 1 44.09 93 THR A C 1
ATOM 762 O O . THR A 1 93 ? 21.188 -16.062 2.029 1 44.09 93 THR A O 1
ATOM 765 N N . GLY A 1 94 ? 20.078 -15.062 3.695 1 46.09 94 GLY A N 1
ATOM 766 C CA . GLY A 1 94 ? 20.219 -13.789 2.998 1 46.09 94 GLY A CA 1
ATOM 767 C C . GLY A 1 94 ? 19.406 -13.734 1.712 1 46.09 94 GLY A C 1
ATOM 768 O O . GLY A 1 94 ? 19.625 -12.852 0.879 1 46.09 94 GLY A O 1
ATOM 769 N N . ASP A 1 95 ? 18.812 -14.828 1.183 1 49.72 95 ASP A N 1
ATOM 770 C CA . ASP A 1 95 ? 18.281 -14.805 -0.174 1 49.72 95 ASP A CA 1
ATOM 771 C C . ASP A 1 95 ? 16.922 -14.094 -0.217 1 49.72 95 ASP A C 1
ATOM 773 O O . ASP A 1 95 ? 15.883 -14.742 -0.259 1 49.72 95 ASP A O 1
ATOM 777 N N . TYR A 1 96 ? 16.734 -12.922 0.37 1 48.84 96 TYR A N 1
ATOM 778 C CA . TYR A 1 96 ? 15.586 -12.031 0.252 1 48.84 96 TYR A CA 1
ATOM 779 C C . TYR A 1 96 ? 15.016 -12.07 -1.16 1 48.84 96 TYR A C 1
ATOM 781 O O . TYR A 1 96 ? 13.812 -11.883 -1.353 1 48.84 96 TYR A O 1
ATOM 789 N N . GLY A 1 97 ? 15.992 -12.172 -2.205 1 55.38 97 GLY A N 1
ATOM 790 C CA . GLY A 1 97 ? 15.547 -12.305 -3.582 1 55.38 97 GLY A CA 1
ATOM 791 C C . GLY A 1 97 ? 14.445 -13.336 -3.76 1 55.38 97 GLY A C 1
ATOM 792 O O . GLY A 1 97 ? 13.539 -13.156 -4.578 1 55.38 97 GLY A O 1
ATOM 793 N N . ASN A 1 98 ? 14.32 -14.133 -2.74 1 71.25 98 ASN A N 1
ATOM 794 C CA . ASN A 1 98 ? 13.547 -15.352 -2.957 1 71.25 98 ASN A CA 1
ATOM 795 C C . ASN A 1 98 ? 12.133 -15.227 -2.41 1 71.25 98 ASN A C 1
ATOM 797 O O . ASN A 1 98 ? 11.227 -15.93 -2.855 1 71.25 98 ASN A O 1
ATOM 801 N N . LYS A 1 99 ? 11.852 -14.023 -1.73 1 79.19 99 LYS A N 1
ATOM 802 C CA . LYS A 1 99 ? 10.531 -13.969 -1.11 1 79.19 99 LYS A CA 1
ATOM 803 C C . LYS A 1 99 ? 9.445 -13.688 -2.148 1 79.19 99 LYS A C 1
ATOM 805 O O . LYS A 1 99 ? 8.383 -14.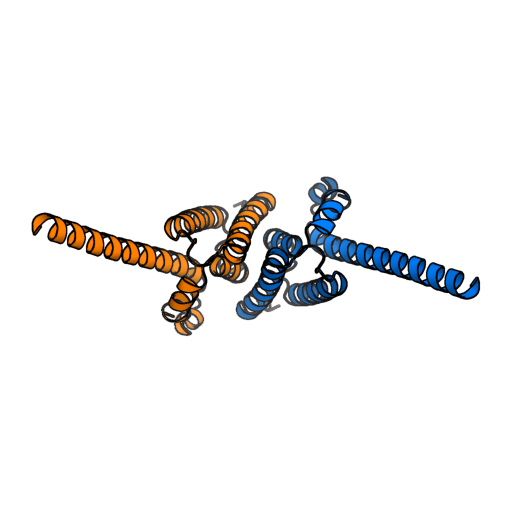312 -2.127 1 79.19 99 LYS A O 1
ATOM 810 N N . LEU A 1 100 ? 9.828 -12.797 -3.049 1 83.81 100 LEU A N 1
ATOM 811 C CA . LEU A 1 100 ? 8.875 -12.422 -4.09 1 83.81 100 LEU A CA 1
ATOM 812 C C . LEU A 1 100 ? 8.586 -13.602 -5.012 1 83.81 100 LEU A C 1
ATOM 814 O O . LEU A 1 100 ? 7.43 -13.867 -5.352 1 83.81 100 LEU A O 1
ATOM 818 N N . LYS A 1 101 ? 9.633 -14.25 -5.305 1 84.12 101 LYS A N 1
ATOM 819 C CA . LYS A 1 101 ? 9.484 -15.43 -6.16 1 84.12 101 LYS A CA 1
ATOM 820 C C . LYS A 1 101 ? 8.727 -16.531 -5.441 1 84.12 101 LYS A C 1
ATOM 822 O O . LYS A 1 101 ? 7.895 -17.219 -6.043 1 84.12 101 LYS A O 1
ATOM 827 N N . ASN A 1 102 ? 8.969 -16.656 -4.219 1 87.69 102 ASN A N 1
ATOM 828 C CA . ASN A 1 102 ? 8.289 -17.672 -3.416 1 87.69 102 ASN A CA 1
ATOM 829 C C . ASN A 1 102 ? 6.793 -17.406 -3.326 1 87.69 102 ASN A C 1
ATOM 831 O O . ASN A 1 102 ? 5.988 -18.328 -3.34 1 87.69 102 ASN A O 1
ATOM 835 N N . LEU A 1 103 ? 6.457 -16.203 -3.24 1 89.56 103 LEU A N 1
ATOM 836 C CA . LEU A 1 103 ? 5.051 -15.82 -3.18 1 89.56 103 LEU A CA 1
ATOM 837 C C . LEU A 1 103 ? 4.332 -16.188 -4.469 1 89.56 103 LEU A C 1
ATOM 839 O O . LEU A 1 103 ? 3.229 -16.75 -4.434 1 89.56 103 LEU A O 1
ATOM 843 N N . LEU A 1 104 ? 4.973 -15.945 -5.559 1 90.56 104 LEU A N 1
ATOM 844 C CA . LEU A 1 104 ? 4.367 -16.281 -6.844 1 90.56 104 LEU A CA 1
ATOM 845 C C . LEU A 1 104 ? 4.242 -17.797 -7.004 1 90.56 104 LEU A C 1
ATOM 847 O O . LEU A 1 104 ? 3.242 -18.297 -7.527 1 90.56 104 LEU A O 1
ATOM 851 N N . CYS A 1 105 ? 5.246 -18.5 -6.57 1 91.12 105 CYS A N 1
ATOM 852 C CA . CYS A 1 105 ? 5.211 -19.953 -6.617 1 91.12 105 CYS A CA 1
ATOM 853 C C . CYS A 1 105 ? 4.07 -20.5 -5.766 1 91.12 105 CYS A C 1
ATOM 855 O O . CYS A 1 105 ? 3.369 -21.422 -6.176 1 91.12 105 CYS A O 1
ATOM 857 N N . PHE A 1 106 ? 3.934 -19.891 -4.609 1 92.25 106 PHE A N 1
ATOM 858 C CA . PHE A 1 106 ? 2.83 -20.25 -3.73 1 92.25 106 PHE A CA 1
ATOM 859 C C . PHE A 1 106 ? 1.49 -20.062 -4.434 1 92.25 106 PHE A C 1
ATOM 861 O O . PHE A 1 106 ? 0.646 -20.969 -4.426 1 92.25 106 PHE A O 1
ATOM 868 N N . LEU A 1 107 ? 1.289 -18.938 -5.035 1 93.06 107 LEU A N 1
ATOM 869 C CA . LEU A 1 107 ? 0.032 -18.656 -5.715 1 93.06 107 LEU A CA 1
ATOM 870 C C . LEU A 1 107 ? -0.201 -19.625 -6.859 1 93.06 107 LEU A C 1
ATOM 872 O O . LEU A 1 107 ? -1.323 -20.094 -7.062 1 93.06 107 LEU A O 1
ATOM 876 N N . LYS A 1 108 ? 0.853 -19.938 -7.551 1 93.31 108 LYS A N 1
ATOM 877 C CA . LYS A 1 108 ? 0.756 -20.891 -8.648 1 93.31 108 LYS A CA 1
ATOM 878 C C . LYS A 1 108 ? 0.319 -22.266 -8.141 1 93.31 108 LYS A C 1
ATOM 880 O O . LYS A 1 108 ? -0.526 -22.922 -8.75 1 93.31 108 LYS A O 1
ATOM 885 N N . ARG A 1 109 ? 0.86 -22.641 -7.078 1 92.44 109 ARG A N 1
ATOM 886 C CA . ARG A 1 109 ? 0.498 -23.922 -6.477 1 92.44 109 ARG A CA 1
ATOM 887 C C . ARG A 1 109 ? -0.967 -23.938 -6.055 1 92.44 109 ARG A C 1
ATOM 889 O O . ARG A 1 109 ? -1.66 -24.938 -6.223 1 92.44 109 ARG A O 1
ATOM 896 N N . GLU A 1 110 ? -1.395 -22.828 -5.469 1 91.81 110 GLU A N 1
ATOM 897 C CA . GLU A 1 110 ? -2.789 -22.734 -5.047 1 91.81 110 GLU A CA 1
ATOM 898 C C . GLU A 1 110 ? -3.732 -22.812 -6.246 1 91.81 110 GLU A C 1
ATOM 900 O O . GLU A 1 110 ? -4.797 -23.438 -6.168 1 91.81 110 GLU A O 1
ATOM 905 N N . ILE A 1 111 ? -3.338 -22.234 -7.332 1 93.25 111 ILE A N 1
ATOM 906 C CA . ILE A 1 111 ? -4.121 -22.297 -8.562 1 93.25 111 ILE A CA 1
ATOM 907 C C . ILE A 1 111 ? -4.199 -23.734 -9.055 1 93.25 111 ILE A C 1
ATOM 909 O O . ILE A 1 111 ? -5.277 -24.219 -9.414 1 93.25 111 ILE A O 1
ATOM 913 N N . GLU A 1 112 ? -3.094 -24.391 -9.086 1 92.06 112 GLU A N 1
ATOM 914 C CA . GLU A 1 112 ? -3.057 -25.797 -9.5 1 92.06 112 GLU A CA 1
ATOM 915 C C . GLU A 1 112 ? -3.934 -26.656 -8.602 1 92.06 112 GLU A C 1
ATOM 917 O O . GLU A 1 112 ? -4.598 -27.578 -9.086 1 92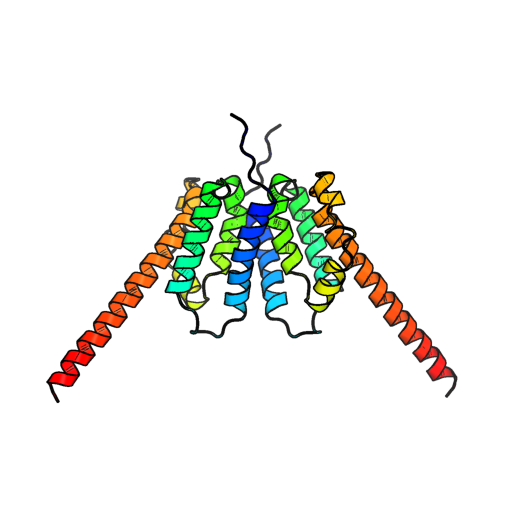.06 112 GLU A O 1
ATOM 922 N N . GLY A 1 113 ? -3.889 -26.375 -7.34 1 90.12 113 GLY A N 1
ATOM 923 C CA . GLY A 1 113 ? -4.77 -27.078 -6.414 1 90.12 113 GLY A CA 1
ATOM 924 C C . GLY A 1 113 ? -6.242 -26.859 -6.715 1 90.12 113 GLY A C 1
ATOM 925 O O . GLY A 1 113 ? -7.027 -27.812 -6.691 1 90.12 113 GLY A O 1
ATOM 926 N N . GLU A 1 114 ? -6.59 -25.656 -6.961 1 87.19 114 GLU A N 1
ATOM 927 C CA . GLU A 1 114 ? -7.969 -25.328 -7.309 1 87.19 114 GLU A CA 1
ATOM 928 C C . GLU A 1 114 ? -8.391 -26.031 -8.602 1 87.19 114 GLU A C 1
ATOM 930 O O . GLU A 1 114 ? -9.508 -26.531 -8.703 1 87.19 114 GLU A O 1
ATOM 935 N N . ASP A 1 115 ? -7.516 -26.016 -9.555 1 90.25 115 ASP A N 1
ATOM 936 C CA . ASP A 1 115 ? -7.797 -26.688 -10.82 1 90.25 115 ASP A CA 1
ATOM 937 C C . ASP A 1 115 ? -8.023 -28.188 -10.617 1 90.25 115 ASP A C 1
ATOM 939 O O . ASP A 1 115 ? -8.938 -28.766 -11.203 1 90.25 115 ASP A O 1
ATOM 943 N N . ARG A 1 116 ? -7.258 -28.766 -9.789 1 90.12 116 ARG A N 1
ATOM 944 C CA . ARG A 1 116 ? -7.402 -30.188 -9.484 1 90.12 116 ARG A CA 1
ATOM 945 C C . ARG A 1 116 ? -8.734 -30.469 -8.805 1 90.12 116 ARG A C 1
ATOM 947 O O . ARG A 1 116 ? -9.398 -31.469 -9.109 1 90.12 116 ARG A O 1
ATOM 954 N N . LEU A 1 117 ? -9.109 -29.625 -7.988 1 87.44 117 LEU A N 1
ATOM 955 C CA . LEU A 1 117 ? -10.383 -29.766 -7.293 1 87.44 117 LEU A 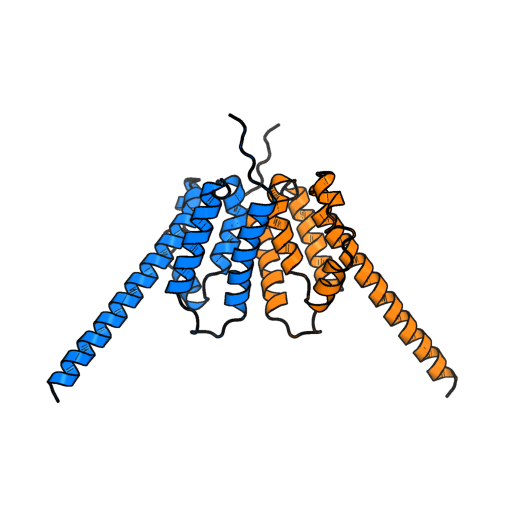CA 1
ATOM 956 C C . LEU A 1 117 ? -11.555 -29.656 -8.266 1 87.44 117 LEU A C 1
ATOM 958 O O . LEU A 1 117 ? -12.508 -30.438 -8.18 1 87.44 117 LEU A O 1
ATOM 962 N N . GLN A 1 118 ? -11.453 -28.703 -9.125 1 87.19 118 GLN A N 1
ATOM 963 C CA . GLN A 1 118 ? -12.516 -28.5 -10.109 1 87.19 118 GLN A CA 1
ATOM 964 C C . GLN A 1 118 ? -12.609 -29.703 -11.055 1 87.19 118 GLN A C 1
ATOM 966 O O . GLN A 1 118 ? -13.711 -30.125 -11.43 1 87.19 118 GLN A O 1
ATOM 971 N N . LEU A 1 119 ? -11.508 -30.234 -11.461 1 88.88 119 LEU A N 1
ATOM 972 C CA . LEU A 1 119 ? -11.469 -31.422 -12.312 1 88.88 119 LEU A CA 1
ATOM 973 C C . LEU A 1 119 ? -12.086 -32.625 -11.602 1 88.88 119 LEU A C 1
ATOM 975 O O . LEU A 1 119 ? -12.836 -33.375 -12.211 1 88.88 119 LEU A O 1
ATOM 979 N N . ALA A 1 120 ? -11.812 -32.688 -10.359 1 87.75 120 ALA A N 1
ATOM 980 C CA . ALA A 1 120 ? -12.352 -33.781 -9.57 1 87.75 120 ALA A CA 1
ATOM 981 C C . ALA A 1 120 ? -13.867 -33.688 -9.43 1 87.75 120 ALA A C 1
ATOM 983 O O . ALA A 1 120 ? -14.578 -34.688 -9.5 1 87.75 120 ALA A O 1
ATOM 984 N N . LYS A 1 121 ? -14.312 -32.562 -9.289 1 87.88 121 LYS A N 1
ATOM 985 C CA . LYS A 1 121 ? -15.742 -32.344 -9.148 1 87.88 121 LYS A CA 1
ATOM 986 C C . LYS A 1 121 ? -16.469 -32.594 -10.469 1 87.88 121 LYS A C 1
ATOM 988 O O . LYS A 1 121 ? -17.562 -33.156 -10.477 1 87.88 121 LYS A O 1
ATOM 993 N N . ASN A 1 122 ? -15.883 -32.094 -11.484 1 86.81 122 ASN A N 1
ATOM 994 C CA . ASN A 1 122 ? -16.5 -32.281 -12.797 1 86.81 122 ASN A CA 1
ATOM 995 C C . ASN A 1 122 ? -16.453 -33.75 -13.242 1 86.81 122 ASN A C 1
ATOM 997 O O . ASN A 1 122 ? -17.359 -34.188 -13.938 1 86.81 122 ASN A O 1
ATOM 1001 N N . GLY A 1 123 ? -15.391 -34.344 -13.008 1 80.31 123 GLY A N 1
ATOM 1002 C CA . GLY A 1 123 ? -15.344 -35.781 -13.281 1 80.31 123 GLY A CA 1
ATOM 1003 C C . GLY A 1 123 ? -16.391 -36.562 -12.508 1 80.31 123 GLY A C 1
ATOM 1004 O O . GLY A 1 123 ? -17.016 -37.469 -13.055 1 80.31 123 GLY A O 1
ATOM 1005 N N . MET A 1 124 ? -16.422 -36.219 -11.352 1 74.12 124 MET A N 1
ATOM 1006 C CA . MET A 1 124 ? -17.438 -36.875 -10.523 1 74.12 124 MET A CA 1
ATOM 1007 C C . MET A 1 124 ? -18.844 -36.594 -11.055 1 74.12 124 MET A C 1
ATOM 1009 O O . MET A 1 124 ? -19.703 -37.469 -11.062 1 74.12 124 MET A O 1
ATOM 1013 N N . LYS A 1 125 ? -19.031 -35.375 -11.492 1 74 125 LYS A N 1
ATOM 1014 C CA . LYS A 1 125 ? -20.312 -35 -12.07 1 74 125 LYS A CA 1
ATOM 1015 C C . LYS A 1 125 ? -20.609 -35.812 -13.328 1 74 125 LYS A C 1
ATOM 1017 O O . LYS A 1 125 ? -21.75 -36.219 -13.562 1 74 125 LYS A O 1
ATOM 1022 N N . PHE A 1 126 ? -19.625 -35.969 -14.133 1 72.12 126 PHE A N 1
ATOM 1023 C CA . PHE A 1 126 ? -19.781 -36.75 -15.336 1 72.12 126 PHE A CA 1
ATOM 1024 C C . PHE A 1 126 ? -20.156 -38.188 -14.984 1 72.12 126 PHE A C 1
ATOM 1026 O O . PHE A 1 126 ? -20.984 -38.812 -15.648 1 72.12 126 PHE A O 1
ATOM 1033 N N . GLU A 1 127 ? -19.641 -38.75 -13.953 1 69.06 127 GLU A N 1
ATOM 1034 C CA . GLU A 1 127 ? -19.922 -40.094 -13.539 1 69.06 127 GLU A CA 1
ATOM 1035 C C . GLU A 1 127 ? -21.344 -40.219 -12.984 1 69.06 127 GLU A C 1
ATOM 1037 O O . GLU A 1 127 ? -22.047 -41.219 -13.258 1 69.06 127 GLU A O 1
ATOM 1042 N N . PHE A 1 128 ? -21.672 -39.219 -12.305 1 70.81 128 PHE A N 1
ATOM 1043 C CA . PHE A 1 128 ? -23.031 -39.25 -11.758 1 70.81 128 PHE A CA 1
ATOM 1044 C C . PHE A 1 128 ? -24.062 -39.094 -12.867 1 70.81 128 PHE A C 1
ATOM 1046 O O . PHE A 1 128 ? -25.141 -39.688 -12.812 1 70.81 128 PHE A O 1
ATOM 1053 N N . SER A 1 129 ? -23.812 -38.281 -13.781 1 71.69 129 SER A N 1
ATOM 1054 C CA . SER A 1 129 ? -24.734 -38.062 -14.891 1 71.69 129 SER A CA 1
ATOM 1055 C C . SER A 1 129 ? -24.844 -39.312 -15.758 1 71.69 129 SER A C 1
ATOM 1057 O O . SER A 1 129 ? -25.906 -39.594 -16.328 1 71.69 129 SER A O 1
ATOM 1059 N N . LYS A 1 130 ? -23.969 -40.156 -15.82 1 74.5 130 LYS A N 1
ATOM 1060 C CA . LYS A 1 130 ? -24.031 -41.406 -16.609 1 74.5 130 LYS A CA 1
ATOM 1061 C C . LYS A 1 130 ? -24.766 -42.5 -15.852 1 74.5 130 LYS A C 1
ATOM 1063 O O . LYS A 1 130 ? -25.359 -43.375 -16.469 1 74.5 130 LYS A O 1
ATOM 1068 N N . SER A 1 131 ? -24.812 -42.406 -14.648 1 71.81 131 SER A N 1
ATOM 1069 C CA . SER A 1 131 ? -25.406 -43.469 -13.836 1 71.81 131 SER A CA 1
ATOM 1070 C C . SER A 1 131 ? -26.906 -43.219 -13.633 1 71.81 131 SER A C 1
ATOM 1072 O O . SER A 1 131 ? -27.609 -44.094 -13.109 1 71.81 131 SER A O 1
ATOM 1074 N N . ILE A 1 132 ? -27.438 -42.062 -14.039 1 61.16 132 ILE A N 1
ATOM 1075 C CA . ILE A 1 132 ? -28.875 -41.812 -13.953 1 61.16 132 ILE A CA 1
ATOM 1076 C C . ILE A 1 132 ? -29.516 -42.031 -15.328 1 61.16 132 ILE A C 1
ATOM 1078 O O . ILE A 1 132 ? -29 -41.531 -16.344 1 61.16 132 ILE A O 1
ATOM 1082 N N . MET B 1 1 ? 32.969 3.855 7.113 1 30.78 1 MET B N 1
ATOM 1083 C CA . MET B 1 1 ? 31.625 4.344 7.469 1 30.78 1 MET B CA 1
ATOM 1084 C C . MET B 1 1 ? 30.562 3.287 7.184 1 30.78 1 MET B C 1
ATOM 1086 O O . MET B 1 1 ? 30.375 2.881 6.035 1 30.78 1 MET B O 1
ATOM 1090 N N . THR B 1 2 ? 30.5 2.24 7.855 1 36.38 2 THR B N 1
ATOM 1091 C CA . THR B 1 2 ? 29.703 1.04 7.645 1 36.38 2 THR B CA 1
ATOM 1092 C C . THR B 1 2 ? 28.25 1.402 7.367 1 36.38 2 THR B C 1
ATOM 1094 O O . THR B 1 2 ? 27.656 2.209 8.086 1 36.38 2 THR B O 1
ATOM 1097 N N . SER B 1 3 ? 27.844 1.694 6.16 1 42.78 3 SER B N 1
ATOM 1098 C CA . SER B 1 3 ? 26.469 2.004 5.766 1 42.78 3 SER B CA 1
ATOM 1099 C C . SER B 1 3 ? 25.469 1.276 6.648 1 42.78 3 SER B C 1
ATOM 1101 O O . SER B 1 3 ? 25.422 0.044 6.672 1 42.78 3 SER B O 1
ATOM 1103 N N . TYR B 1 4 ? 25.391 1.593 7.84 1 45.44 4 TYR B N 1
ATOM 1104 C CA . TYR B 1 4 ? 24.438 0.989 8.758 1 45.44 4 TYR B CA 1
ATOM 1105 C C . TYR B 1 4 ? 23.141 0.612 8.031 1 45.44 4 TYR B C 1
ATOM 1107 O O . TYR B 1 4 ? 22.328 1.479 7.715 1 45.44 4 TYR B O 1
ATOM 1115 N N . GLU B 1 5 ? 23.297 -0.25 6.973 1 55.62 5 GLU B N 1
ATOM 1116 C CA . GLU B 1 5 ? 22.203 -0.812 6.176 1 55.62 5 GLU B CA 1
ATOM 1117 C C . GLU B 1 5 ? 21.047 -1.25 7.055 1 55.62 5 GLU B C 1
ATOM 1119 O O . GLU B 1 5 ? 21.234 -1.994 8.023 1 55.62 5 GLU B O 1
ATOM 1124 N N . PHE B 1 6 ? 20.141 -0.37 7.328 1 60.19 6 PHE B N 1
ATOM 1125 C CA . PHE B 1 6 ? 18.984 -0.628 8.18 1 60.19 6 PHE B CA 1
ATOM 1126 C C . PHE B 1 6 ? 18.438 -2.025 7.926 1 60.19 6 PHE B C 1
ATOM 1128 O O . PHE B 1 6 ? 18.578 -2.572 6.832 1 60.19 6 PHE B O 1
ATOM 1135 N N . SER B 1 7 ? 17.969 -2.676 9.047 1 78.56 7 SER B N 1
ATOM 1136 C CA . SER B 1 7 ? 17.438 -4.035 9.078 1 78.56 7 SER B CA 1
ATOM 1137 C C . SER B 1 7 ? 16.234 -4.18 8.164 1 78.56 7 SER B C 1
ATOM 1139 O O . SER B 1 7 ? 15.328 -3.338 8.18 1 78.56 7 SER B O 1
ATOM 1141 N N . PRO B 1 8 ? 16.359 -4.875 7.148 1 81.69 8 PRO B N 1
ATOM 1142 C CA . PRO B 1 8 ? 15.195 -5.191 6.312 1 81.69 8 PRO B CA 1
ATOM 1143 C C . PRO B 1 8 ? 13.93 -5.441 7.133 1 81.69 8 PRO B C 1
ATOM 1145 O O . PRO B 1 8 ? 12.828 -5.094 6.699 1 81.69 8 PRO B O 1
ATOM 1148 N N . LEU B 1 9 ? 14.102 -5.867 8.266 1 84.62 9 LEU B N 1
ATOM 1149 C CA . LEU B 1 9 ? 12.953 -6.156 9.117 1 84.62 9 LEU B CA 1
ATOM 1150 C C . LEU B 1 9 ? 12.289 -4.867 9.594 1 84.62 9 LEU B C 1
ATOM 1152 O O . LEU B 1 9 ? 11.062 -4.797 9.688 1 84.62 9 LEU B O 1
ATOM 1156 N N . LEU B 1 10 ? 13.109 -3.9 9.953 1 86.94 10 LEU B N 1
ATOM 1157 C CA . LEU B 1 10 ? 12.578 -2.615 10.391 1 86.94 10 LEU B CA 1
ATOM 1158 C C . LEU B 1 10 ? 11.836 -1.914 9.258 1 86.94 10 LEU B C 1
ATOM 1160 O O . LEU B 1 10 ? 10.758 -1.357 9.469 1 86.94 10 LEU B O 1
ATOM 1164 N N . ILE B 1 11 ? 12.367 -2.01 8.102 1 87.88 11 ILE B N 1
ATOM 1165 C CA . ILE B 1 11 ? 11.734 -1.431 6.922 1 87.88 11 ILE B CA 1
ATOM 1166 C C . ILE B 1 11 ? 10.383 -2.105 6.68 1 87.88 11 ILE B C 1
ATOM 1168 O O . ILE B 1 11 ? 9.367 -1.432 6.5 1 87.88 11 ILE B O 1
ATOM 1172 N N . GLU B 1 12 ? 10.398 -3.398 6.746 1 89.25 12 GLU B N 1
ATOM 1173 C CA . GLU B 1 12 ? 9.164 -4.152 6.551 1 89.25 12 GLU B CA 1
ATOM 1174 C C . GLU B 1 12 ? 8.102 -3.746 7.566 1 89.25 12 GLU B C 1
ATOM 1176 O O . GLU B 1 12 ? 6.926 -3.615 7.223 1 89.25 12 GLU B O 1
ATOM 1181 N N . PHE B 1 13 ? 8.609 -3.539 8.766 1 90.94 13 PHE B N 1
ATOM 1182 C CA . PHE B 1 13 ? 7.688 -3.141 9.82 1 90.94 13 PHE B CA 1
ATOM 1183 C C . PHE B 1 13 ? 7.004 -1.823 9.477 1 90.94 13 PHE B C 1
ATOM 1185 O O . PHE B 1 13 ? 5.773 -1.727 9.516 1 90.94 13 PHE B O 1
ATOM 1192 N N . TYR B 1 14 ? 7.711 -0.847 9.094 1 89.88 14 TYR B N 1
ATOM 1193 C CA . TYR B 1 14 ? 7.152 0.472 8.828 1 89.88 14 TYR B CA 1
ATOM 1194 C C . TYR B 1 14 ? 6.289 0.452 7.57 1 89.88 14 TYR B C 1
ATOM 1196 O O . TYR B 1 14 ? 5.277 1.152 7.496 1 89.88 14 TYR B O 1
ATOM 1204 N N . VAL B 1 15 ? 6.664 -0.362 6.602 1 93.06 15 VAL B N 1
ATOM 1205 C CA . VAL B 1 15 ? 5.863 -0.481 5.387 1 93.06 15 VAL B CA 1
ATOM 1206 C C . VAL B 1 15 ? 4.527 -1.149 5.715 1 93.06 15 VAL B C 1
ATOM 1208 O O . VAL B 1 15 ? 3.477 -0.719 5.234 1 93.06 15 VAL B O 1
ATOM 1211 N N . HIS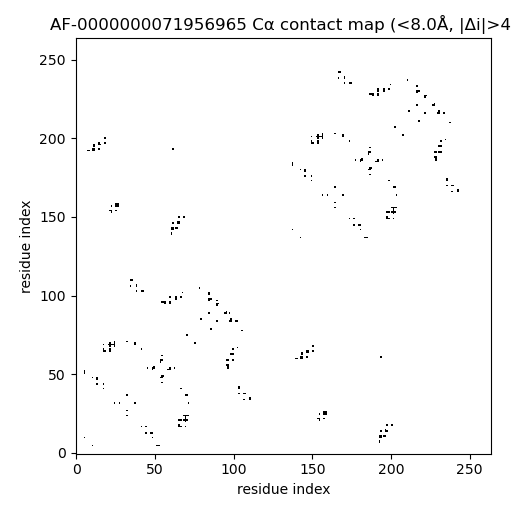 B 1 16 ? 4.559 -2.127 6.59 1 94.44 16 HIS B N 1
ATOM 1212 C CA . HIS B 1 16 ? 3.318 -2.756 7.027 1 94.44 16 HIS B CA 1
ATOM 1213 C C . HIS B 1 16 ? 2.41 -1.751 7.73 1 94.44 16 HIS B C 1
ATOM 1215 O O . HIS B 1 16 ? 1.196 -1.752 7.52 1 94.44 16 HIS B O 1
ATOM 1221 N N . GLU B 1 17 ? 2.977 -0.917 8.516 1 94.19 17 GLU B N 1
ATOM 1222 C CA . GLU B 1 17 ? 2.193 0.091 9.219 1 94.19 17 GLU B CA 1
ATOM 1223 C C . GLU B 1 17 ? 1.54 1.067 8.242 1 94.19 17 GLU B C 1
ATOM 1225 O O . GLU B 1 17 ? 0.379 1.442 8.422 1 94.19 17 GLU B O 1
ATOM 1230 N N . LEU B 1 18 ? 2.273 1.455 7.215 1 94.44 18 LEU B N 1
ATOM 1231 C CA . LEU B 1 18 ? 1.731 2.354 6.203 1 94.44 18 LEU B CA 1
ATOM 1232 C C . LEU B 1 18 ? 0.603 1.681 5.43 1 94.44 18 LEU B C 1
ATOM 1234 O O . LEU B 1 18 ? -0.441 2.291 5.188 1 94.44 18 LEU B O 1
ATOM 1238 N N . LEU B 1 19 ? 0.827 0.418 5.105 1 96.44 19 LEU B N 1
ATOM 1239 C CA . LEU B 1 19 ? -0.191 -0.324 4.371 1 96.44 19 LEU B CA 1
ATOM 1240 C C . LEU B 1 19 ? -1.458 -0.481 5.203 1 96.44 19 LEU B C 1
ATOM 1242 O O . LEU B 1 19 ? -2.566 -0.457 4.664 1 96.44 19 LEU B O 1
ATOM 1246 N N . ALA B 1 20 ? -1.275 -0.645 6.5 1 95.5 20 ALA B N 1
ATOM 1247 C CA . ALA B 1 20 ? -2.436 -0.71 7.387 1 95.5 20 ALA B CA 1
ATOM 1248 C C . ALA B 1 20 ? -3.266 0.567 7.297 1 95.5 20 ALA B C 1
ATOM 1250 O O . ALA B 1 20 ? -4.496 0.516 7.297 1 95.5 20 ALA B O 1
ATOM 1251 N N . LEU B 1 21 ? -2.643 1.693 7.176 1 95.38 21 LEU B N 1
ATOM 1252 C CA . LEU B 1 21 ? -3.336 2.969 7.035 1 95.38 21 LEU B CA 1
ATOM 1253 C C . LEU B 1 21 ? -4.035 3.059 5.68 1 95.38 21 LEU B C 1
ATOM 1255 O O . LEU B 1 21 ? -5.148 3.58 5.586 1 95.38 21 LEU B O 1
ATOM 1259 N N . VAL B 1 22 ? -3.336 2.588 4.641 1 95.81 22 VAL B N 1
ATOM 1260 C CA . VAL B 1 22 ? -3.914 2.562 3.301 1 95.81 22 VAL B CA 1
ATOM 1261 C C . VAL B 1 22 ? -5.207 1.748 3.309 1 95.81 22 VAL B C 1
ATOM 1263 O O . VAL B 1 22 ? -6.23 2.191 2.787 1 95.81 22 VAL B O 1
ATOM 1266 N N . ILE B 1 23 ? -5.156 0.572 3.912 1 95.69 23 ILE B N 1
ATOM 1267 C CA . ILE B 1 23 ? -6.293 -0.343 3.965 1 95.69 23 ILE B CA 1
ATOM 1268 C C . ILE B 1 23 ? -7.406 0.267 4.812 1 95.69 23 ILE B C 1
ATOM 1270 O O . ILE B 1 23 ? -8.586 0.207 4.441 1 95.69 23 ILE B O 1
ATOM 1274 N N . GLN B 1 24 ? -7.02 0.843 5.914 1 93.88 24 GLN B N 1
ATOM 1275 C CA . GLN B 1 24 ? -7.996 1.506 6.773 1 93.88 24 GLN B CA 1
ATOM 1276 C C . GLN B 1 24 ? -8.734 2.609 6.02 1 93.88 24 GLN B C 1
ATOM 1278 O O . GLN B 1 24 ? -9.953 2.73 6.125 1 93.88 24 GLN B O 1
ATOM 1283 N N . ASN B 1 25 ? -7.969 3.395 5.324 1 93.19 25 ASN B N 1
ATOM 1284 C CA . ASN B 1 25 ? -8.57 4.465 4.535 1 93.19 25 ASN B CA 1
ATOM 1285 C C . ASN B 1 25 ? -9.578 3.92 3.525 1 93.19 25 ASN B C 1
ATOM 1287 O O . ASN B 1 25 ? -10.641 4.508 3.322 1 93.19 25 ASN B O 1
ATOM 1291 N N . ALA B 1 26 ? -9.258 2.822 2.895 1 91.69 26 ALA B N 1
ATOM 1292 C CA . ALA B 1 26 ? -10.086 2.236 1.842 1 91.69 26 ALA B CA 1
ATOM 1293 C C . ALA B 1 26 ? -11.336 1.584 2.424 1 91.69 26 ALA B C 1
ATOM 1295 O O . ALA B 1 26 ? -12.352 1.441 1.734 1 91.69 26 ALA B O 1
ATOM 1296 N N . THR B 1 27 ? -11.258 1.169 3.658 1 92.75 27 THR B N 1
ATOM 1297 C CA . THR B 1 27 ? -12.352 0.387 4.23 1 92.75 27 THR B CA 1
ATOM 1298 C C . THR B 1 27 ? -13.211 1.248 5.152 1 92.75 27 THR B C 1
ATOM 1300 O O . THR B 1 27 ? -14.32 0.856 5.523 1 92.75 27 THR B O 1
ATOM 1303 N N . GLU B 1 28 ? -12.68 2.385 5.488 1 88.44 28 GLU B N 1
ATOM 1304 C CA . GLU B 1 28 ? -13.422 3.275 6.379 1 88.44 28 GLU B CA 1
ATOM 1305 C C . GLU B 1 28 ? -14.562 3.969 5.645 1 88.44 28 GLU B C 1
ATOM 1307 O O . GLU B 1 28 ? -14.445 4.285 4.461 1 88.44 28 GLU B O 1
ATOM 1312 N N . ARG B 1 29 ? -15.656 4.215 6.465 1 81.38 29 ARG B N 1
ATOM 1313 C CA . ARG B 1 29 ? -16.797 4.953 5.93 1 81.38 29 ARG B CA 1
ATOM 1314 C C . ARG B 1 29 ? -16.438 6.414 5.684 1 81.38 29 ARG B C 1
ATOM 1316 O O . ARG B 1 29 ? -15.656 7.004 6.438 1 81.38 29 ARG B O 1
ATOM 1323 N N . ARG B 1 30 ? -16.938 6.906 4.648 1 75.81 30 ARG B N 1
ATOM 1324 C CA . ARG B 1 30 ? -16.688 8.297 4.281 1 75.81 30 ARG B CA 1
ATOM 1325 C C . ARG B 1 30 ? -17.016 9.234 5.441 1 75.81 30 ARG B C 1
ATOM 1327 O O . ARG B 1 30 ? -18.031 9.07 6.117 1 75.81 30 ARG B O 1
ATOM 1334 N N . GLY B 1 31 ? -16.156 10.141 5.703 1 71.38 31 GLY B N 1
ATOM 1335 C CA . GLY B 1 31 ? -16.406 11.133 6.742 1 71.38 31 GLY B CA 1
ATOM 1336 C C . GLY B 1 31 ? -15.914 10.688 8.109 1 71.38 31 GLY B C 1
ATOM 1337 O O . GLY B 1 31 ? -15.938 11.469 9.062 1 71.38 31 GLY B O 1
ATOM 1338 N N . GLU B 1 32 ? -15.547 9.539 8.273 1 75.62 32 GLU B N 1
ATOM 1339 C CA . GLU B 1 32 ? -15.109 9.023 9.57 1 75.62 32 GLU B CA 1
ATOM 1340 C C . GLU B 1 32 ? -13.602 9.18 9.742 1 75.62 32 GLU B C 1
ATOM 1342 O O . GLU B 1 32 ? -13.062 8.945 10.828 1 75.62 32 GLU B O 1
ATOM 1347 N N . SER B 1 33 ? -13.055 9.75 8.758 1 77.69 33 SER B N 1
ATOM 1348 C CA . SER B 1 33 ? -11.602 9.883 8.836 1 77.69 33 SER B CA 1
ATOM 1349 C C . SER B 1 33 ? -11.203 11.016 9.781 1 77.69 33 SER B C 1
ATOM 1351 O O . SER B 1 33 ? -11.781 12.102 9.734 1 77.69 33 SER B O 1
ATOM 1353 N N . ASN B 1 34 ? -10.328 10.703 10.68 1 88.56 34 ASN B N 1
ATOM 1354 C CA . ASN B 1 34 ? -9.727 11.68 11.594 1 88.56 34 ASN B CA 1
ATOM 1355 C C . ASN B 1 34 ? -8.391 12.195 11.055 1 88.56 34 ASN B C 1
ATOM 1357 O O . ASN B 1 34 ? -7.387 11.484 11.094 1 88.56 34 ASN B O 1
ATOM 1361 N N . ILE B 1 35 ? -8.422 13.398 10.586 1 91.5 35 ILE B N 1
ATOM 1362 C CA . ILE B 1 35 ? -7.262 13.969 9.914 1 91.5 35 ILE B CA 1
ATOM 1363 C C . ILE B 1 35 ? -6.129 14.172 10.914 1 91.5 35 ILE B C 1
ATOM 1365 O O . ILE B 1 35 ? -4.949 14.094 10.555 1 91.5 35 ILE B O 1
ATOM 1369 N N . TYR B 1 36 ? -6.508 14.453 12.227 1 93.31 36 TYR B N 1
ATOM 1370 C CA . TYR B 1 36 ? -5.496 14.594 13.266 1 93.31 36 TYR B CA 1
ATOM 1371 C C . TYR B 1 36 ? -4.734 13.289 13.469 1 93.31 36 TYR B C 1
ATOM 1373 O O . TYR B 1 36 ? -3.502 13.281 13.523 1 93.31 36 TYR B O 1
ATOM 1381 N N . TYR B 1 37 ? -5.512 12.258 13.5 1 94.62 37 TYR B N 1
ATOM 1382 C CA . TYR B 1 37 ? -4.93 10.93 13.672 1 94.62 37 TYR B CA 1
ATOM 1383 C C . TYR B 1 37 ? -4.043 10.57 12.484 1 94.62 37 TYR B C 1
ATOM 1385 O O . TYR B 1 37 ? -2.908 10.117 12.664 1 94.62 37 TYR B O 1
ATOM 1393 N N . LEU B 1 38 ? -4.504 10.797 11.328 1 94.56 38 LEU B N 1
ATOM 1394 C CA . LEU B 1 38 ? -3.766 10.477 10.109 1 94.56 38 LEU B CA 1
ATOM 1395 C C . LEU B 1 38 ? -2.443 11.242 10.07 1 94.56 38 LEU B C 1
ATOM 1397 O O . LEU B 1 38 ? -1.393 10.656 9.805 1 94.56 38 LEU B O 1
ATOM 1401 N N . TYR B 1 39 ? -2.529 12.539 10.359 1 94.62 39 TYR B N 1
ATOM 1402 C CA . TYR B 1 39 ? -1.329 13.367 10.344 1 94.62 39 TYR B CA 1
ATOM 1403 C C . TYR B 1 39 ? -0.301 12.852 11.344 1 94.62 39 TYR B C 1
ATOM 1405 O O . TYR B 1 39 ? 0.873 12.68 11.008 1 94.62 39 TYR B O 1
ATOM 1413 N N . ASP B 1 40 ? -0.732 12.617 12.602 1 95.38 40 ASP B N 1
ATOM 1414 C CA . ASP B 1 40 ? 0.171 12.148 13.648 1 95.38 40 ASP B CA 1
ATOM 1415 C C . ASP B 1 40 ? 0.848 10.836 13.25 1 95.38 40 ASP B C 1
ATOM 1417 O O . ASP B 1 40 ? 2.057 10.672 13.43 1 95.38 40 ASP B O 1
ATOM 1421 N N . LYS B 1 41 ? 0.083 9.922 12.664 1 94.88 41 LYS B N 1
ATOM 1422 C CA . LYS B 1 41 ? 0.615 8.625 12.258 1 94.88 41 LYS B CA 1
ATOM 1423 C C . LYS B 1 41 ? 1.605 8.773 11.102 1 94.88 41 LYS B C 1
ATOM 1425 O O . LYS B 1 41 ? 2.709 8.227 11.148 1 94.88 41 LYS B O 1
ATOM 1430 N N . LEU B 1 42 ? 1.249 9.547 10.117 1 94.38 42 LEU B N 1
ATOM 1431 C CA . LEU B 1 42 ? 2.109 9.711 8.945 1 94.38 42 LEU B CA 1
ATOM 1432 C C . LEU B 1 42 ? 3.4 10.43 9.32 1 94.38 42 LEU B C 1
ATOM 1434 O O . LEU B 1 42 ? 4.48 10.047 8.867 1 94.38 42 LEU B O 1
ATOM 1438 N N . GLU B 1 43 ? 3.291 11.469 10.125 1 93 43 GLU B N 1
ATOM 1439 C CA . GLU B 1 43 ? 4.465 12.203 10.578 1 93 43 GLU B CA 1
ATOM 1440 C C . GLU B 1 43 ? 5.422 11.297 11.352 1 93 43 GLU B C 1
ATOM 1442 O O . GLU B 1 43 ? 6.633 11.32 11.117 1 93 43 GLU B O 1
ATOM 1447 N N . SER B 1 44 ? 4.875 10.547 12.266 1 94.12 44 SER B N 1
ATOM 1448 C CA . SER B 1 44 ? 5.676 9.625 13.062 1 94.12 44 SER B CA 1
ATOM 1449 C C . SER B 1 44 ? 6.371 8.586 12.188 1 94.12 44 SER B C 1
ATOM 1451 O O . SER B 1 44 ? 7.57 8.344 12.336 1 94.12 44 SER B O 1
ATOM 1453 N N . HIS B 1 45 ? 5.641 7.996 11.219 1 90.25 45 HIS B N 1
ATOM 1454 C CA . HIS B 1 45 ? 6.215 6.992 10.328 1 90.25 45 HIS B CA 1
ATOM 1455 C C . HIS B 1 45 ? 7.289 7.605 9.438 1 90.25 45 HIS B C 1
ATOM 1457 O O . HIS B 1 45 ? 8.359 7.016 9.25 1 90.25 45 HIS B O 1
ATOM 1463 N N . LEU B 1 46 ? 7.012 8.789 8.945 1 88.69 46 LEU B N 1
ATOM 1464 C CA . LEU B 1 46 ? 7.973 9.453 8.07 1 88.69 46 LEU B CA 1
ATOM 1465 C C . LEU B 1 46 ? 9.258 9.789 8.828 1 88.69 46 LEU B C 1
ATOM 1467 O O . LEU B 1 46 ? 10.352 9.641 8.289 1 88.69 46 LEU B O 1
ATOM 1471 N N . ARG B 1 47 ? 9.148 10.211 10.047 1 90.94 47 ARG B N 1
ATOM 1472 C CA . ARG B 1 47 ? 10.312 10.477 10.883 1 90.94 47 ARG B CA 1
ATOM 1473 C C . ARG B 1 47 ? 11.133 9.211 11.102 1 90.94 47 ARG B C 1
ATOM 1475 O O . ARG B 1 47 ? 12.359 9.234 11 1 90.94 47 ARG B O 1
ATOM 1482 N N . SER B 1 48 ? 10.469 8.117 11.375 1 89.5 48 SER B N 1
ATOM 1483 C CA . SER B 1 48 ? 11.141 6.836 11.57 1 89.5 48 SER B CA 1
ATOM 1484 C C . SER B 1 48 ? 11.828 6.375 10.289 1 89.5 48 SER B C 1
ATOM 1486 O O . SER B 1 48 ? 12.992 5.969 10.312 1 89.5 48 SER B O 1
ATOM 1488 N N . LEU B 1 49 ? 11.148 6.547 9.109 1 86.06 49 LEU B N 1
ATOM 1489 C CA . LEU B 1 49 ? 11.703 6.152 7.82 1 86.06 49 LEU B CA 1
ATOM 1490 C C . LEU B 1 49 ? 12.906 7.016 7.457 1 86.06 49 LEU B C 1
ATOM 1492 O O . LEU B 1 49 ? 13.883 6.52 6.895 1 86.06 49 LEU B O 1
ATOM 1496 N N . GLU B 1 50 ? 12.789 8.273 7.824 1 84.44 50 GLU B N 1
ATOM 1497 C CA . GLU B 1 50 ? 13.906 9.188 7.594 1 84.44 50 GLU B CA 1
ATOM 1498 C C . GLU B 1 50 ? 15.117 8.797 8.43 1 84.44 50 GLU B C 1
ATOM 1500 O O . GLU B 1 50 ? 16.25 8.844 7.941 1 84.44 50 GLU B O 1
ATOM 1505 N N . SER B 1 51 ? 14.875 8.391 9.641 1 87 51 SER B N 1
ATOM 1506 C CA . SER B 1 51 ? 15.953 8.031 10.562 1 87 51 SER B CA 1
ATOM 1507 C C . SER B 1 51 ? 16.734 6.828 10.047 1 87 5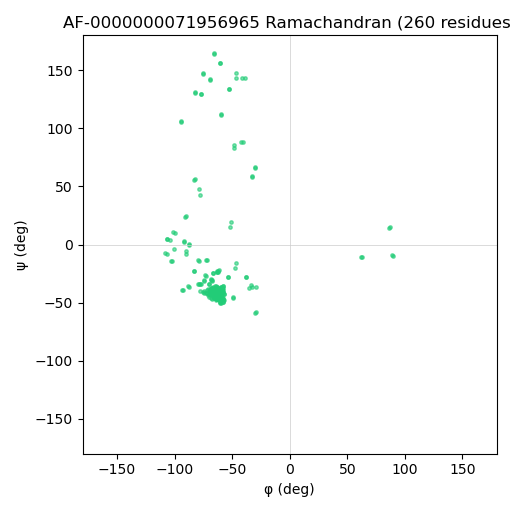1 SER B C 1
ATOM 1509 O O . SER B 1 51 ? 17.922 6.672 10.367 1 87 51 SER B O 1
ATOM 1511 N N . ILE B 1 52 ? 16.094 6.008 9.18 1 83.62 52 ILE B N 1
ATOM 1512 C CA . ILE B 1 52 ? 16.766 4.82 8.672 1 83.62 52 ILE B CA 1
ATOM 1513 C C . ILE B 1 52 ? 17.156 5.035 7.211 1 83.62 52 ILE B C 1
ATOM 1515 O O . ILE B 1 52 ? 17.578 4.098 6.527 1 83.62 52 ILE B O 1
ATOM 1519 N N . GLY B 1 53 ? 16.953 6.207 6.668 1 79.12 53 GLY B N 1
ATOM 1520 C CA . GLY B 1 53 ? 17.453 6.582 5.359 1 79.12 53 GLY B CA 1
ATOM 1521 C C . GLY B 1 53 ? 16.516 6.184 4.227 1 79.12 53 GLY B C 1
ATOM 1522 O O . GLY B 1 53 ? 16.938 6.137 3.066 1 79.12 53 GLY B O 1
ATOM 1523 N N . LEU B 1 54 ? 15.25 5.82 4.461 1 80.56 54 LEU B N 1
ATOM 1524 C CA . LEU B 1 54 ? 14.312 5.332 3.453 1 80.56 54 LEU B CA 1
ATOM 1525 C C . LEU B 1 54 ? 13.578 6.488 2.789 1 80.56 54 LEU B C 1
ATOM 1527 O O . LEU B 1 54 ? 12.734 6.27 1.912 1 80.56 54 LEU B O 1
ATOM 1531 N N . THR B 1 5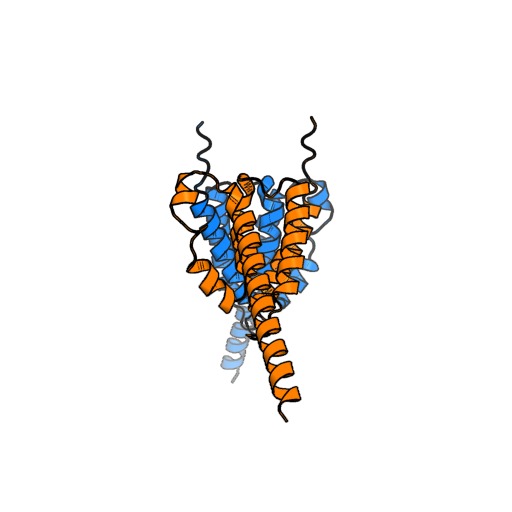5 ? 13.852 7.684 3.162 1 76.31 55 THR B N 1
ATOM 1532 C CA . THR B 1 55 ? 13.164 8.805 2.523 1 76.31 55 THR B CA 1
ATOM 1533 C C . THR B 1 55 ? 14.07 9.461 1.483 1 76.31 55 THR B C 1
ATOM 1535 O O . THR B 1 55 ? 13.758 10.539 0.974 1 76.31 55 THR B O 1
ATOM 1538 N N . SER B 1 56 ? 15.133 8.781 1.231 1 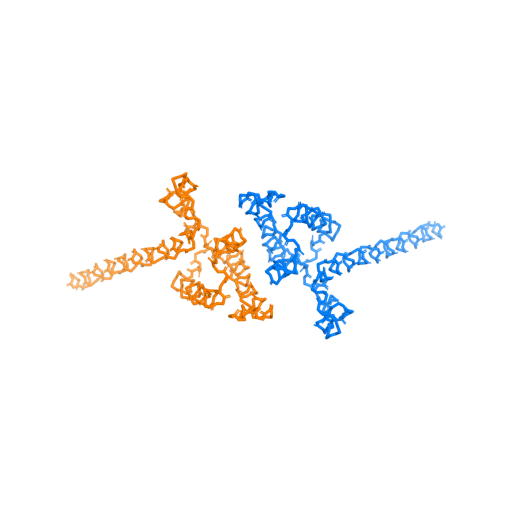77.12 56 SER B N 1
ATOM 1539 C CA . SER B 1 56 ? 15.992 9.266 0.16 1 77.12 56 SER B CA 1
ATOM 1540 C C . SER B 1 56 ? 15.297 9.18 -1.194 1 77.12 56 SER B C 1
ATOM 1542 O O . SER B 1 56 ? 14.281 8.5 -1.329 1 77.12 56 SER B O 1
ATOM 1544 N N . GLU B 1 57 ? 15.82 9.852 -2.143 1 73.38 57 GLU B N 1
ATOM 1545 C CA . GLU B 1 57 ? 15.258 9.945 -3.486 1 73.38 57 GLU B CA 1
ATOM 1546 C C . GLU B 1 57 ? 15.023 8.555 -4.082 1 73.38 57 GLU B C 1
ATOM 1548 O O . GLU B 1 57 ? 14.047 8.344 -4.801 1 73.38 57 GLU B O 1
ATOM 1553 N N . LYS B 1 58 ? 15.852 7.645 -3.59 1 75.38 58 LYS B N 1
ATOM 1554 C CA . LYS B 1 58 ? 15.82 6.297 -4.148 1 75.38 58 LYS B CA 1
ATOM 1555 C C . LYS B 1 58 ? 14.516 5.586 -3.793 1 75.38 58 LYS B C 1
ATOM 1557 O O . LYS B 1 58 ? 14 4.797 -4.586 1 75.38 58 LYS B O 1
ATOM 1562 N N . TYR B 1 59 ? 13.969 5.914 -2.684 1 84.62 59 TYR B N 1
ATOM 1563 C CA . TYR B 1 59 ? 12.805 5.184 -2.197 1 84.62 59 TYR B CA 1
ATOM 1564 C C . TYR B 1 59 ? 11.531 6.016 -2.34 1 84.62 59 TYR B C 1
ATOM 1566 O O . TYR B 1 59 ? 10.422 5.504 -2.166 1 84.62 59 TYR B O 1
ATOM 1574 N N . GLU B 1 60 ? 11.742 7.262 -2.697 1 85.06 60 GLU B N 1
ATOM 1575 C CA . GLU B 1 60 ? 10.609 8.18 -2.738 1 85.06 60 GLU B CA 1
ATOM 1576 C C . GLU B 1 60 ? 9.547 7.711 -3.73 1 85.06 60 GLU B C 1
ATOM 1578 O O . GLU B 1 60 ? 8.352 7.809 -3.459 1 85.06 60 GLU B O 1
ATOM 1583 N N . ALA B 1 61 ? 10.07 7.238 -4.84 1 86.94 61 ALA B N 1
ATOM 1584 C CA . ALA B 1 61 ? 9.156 6.82 -5.898 1 86.94 61 ALA B CA 1
ATOM 1585 C C . ALA B 1 61 ? 8.281 5.652 -5.438 1 86.94 61 ALA B C 1
ATOM 1587 O O . ALA B 1 61 ? 7.207 5.422 -5.992 1 86.94 61 ALA B O 1
ATOM 1588 N N . ILE B 1 62 ? 8.68 4.867 -4.438 1 90.62 62 ILE B N 1
ATOM 1589 C CA . ILE B 1 62 ? 7.906 3.752 -3.904 1 90.62 62 ILE B CA 1
ATOM 1590 C C . ILE B 1 62 ? 7.062 4.227 -2.725 1 90.62 62 ILE B C 1
ATOM 1592 O O . ILE B 1 62 ? 5.883 3.875 -2.615 1 90.62 62 ILE B O 1
ATOM 1596 N N . LEU B 1 63 ? 7.621 5.086 -1.905 1 91.25 63 LEU B N 1
ATOM 1597 C CA . LEU B 1 63 ? 7.004 5.477 -0.643 1 91.25 63 LEU B CA 1
ATOM 1598 C C . LEU B 1 63 ? 5.902 6.504 -0.872 1 91.25 63 LEU B C 1
ATOM 1600 O O . LEU B 1 63 ? 4.891 6.508 -0.163 1 91.25 63 LEU B O 1
ATOM 1604 N N . PHE B 1 64 ? 6.109 7.328 -1.841 1 91.5 64 PHE B N 1
ATOM 1605 C CA . PHE B 1 64 ? 5.168 8.422 -2.033 1 91.5 64 PHE B CA 1
ATOM 1606 C C . PHE B 1 64 ? 3.777 7.891 -2.363 1 91.5 64 PHE B C 1
ATOM 1608 O O . PHE B 1 64 ? 2.787 8.297 -1.754 1 91.5 64 PHE B O 1
ATOM 1615 N N . PRO B 1 65 ? 3.633 6.961 -3.268 1 93.44 65 PRO B N 1
ATOM 1616 C CA . PRO B 1 65 ? 2.303 6.406 -3.529 1 93.44 65 PRO B CA 1
ATOM 1617 C C . PRO B 1 65 ? 1.668 5.785 -2.287 1 93.44 65 PRO B C 1
ATOM 1619 O O . PRO B 1 65 ? 0.447 5.844 -2.119 1 93.44 65 PRO B O 1
ATOM 1622 N N . LEU B 1 66 ? 2.428 5.133 -1.451 1 94.56 66 LEU B N 1
ATOM 1623 C CA . LEU B 1 66 ? 1.916 4.551 -0.215 1 94.56 66 LEU B CA 1
ATOM 1624 C C . LEU B 1 66 ? 1.323 5.625 0.689 1 94.56 66 LEU B C 1
ATOM 1626 O O . LEU B 1 66 ? 0.187 5.496 1.149 1 94.56 66 LEU B O 1
ATOM 1630 N N . LEU B 1 67 ? 2.062 6.699 0.865 1 92.94 67 LEU B N 1
ATOM 1631 C CA . LEU B 1 67 ? 1.621 7.789 1.729 1 92.94 67 LEU B CA 1
ATOM 1632 C C . LEU B 1 67 ? 0.385 8.469 1.154 1 92.94 67 LEU B C 1
ATOM 1634 O O . LEU B 1 67 ? -0.561 8.773 1.887 1 92.94 67 LEU B O 1
ATOM 1638 N N . GLU B 1 68 ? 0.5 8.711 -0.09 1 92.88 68 GLU B N 1
ATOM 1639 C CA . GLU B 1 68 ? -0.61 9.359 -0.781 1 92.88 68 GLU B CA 1
ATOM 1640 C C . GLU B 1 68 ? -1.893 8.539 -0.655 1 92.88 68 GLU B C 1
ATOM 1642 O O . GLU B 1 68 ? -2.977 9.102 -0.485 1 92.88 68 GLU B O 1
ATOM 1647 N N . SER B 1 69 ? -1.8 7.227 -0.668 1 93.88 69 SER B N 1
ATOM 1648 C CA . SER B 1 69 ? -2.943 6.324 -0.606 1 93.88 69 SER B CA 1
ATOM 1649 C C . SER B 1 69 ? -3.562 6.309 0.787 1 93.88 69 SER B C 1
ATOM 1651 O O . SER B 1 69 ? -4.672 5.805 0.975 1 93.88 69 SER B O 1
ATOM 1653 N N . CYS B 1 70 ? -2.91 6.84 1.761 1 94.44 70 CYS B N 1
ATOM 1654 C CA . CYS B 1 70 ? -3.439 6.926 3.117 1 94.44 70 CYS B CA 1
ATOM 1655 C C . CYS B 1 70 ? -4.422 8.086 3.248 1 94.44 70 CYS B C 1
ATOM 1657 O O . CYS B 1 70 ? -5.156 8.172 4.234 1 94.44 70 CYS B O 1
ATOM 1659 N N . ILE B 1 71 ? -4.449 8.977 2.277 1 93.5 71 ILE B N 1
ATOM 1660 C CA . ILE B 1 71 ? -5.215 10.219 2.352 1 93.5 71 ILE B CA 1
ATOM 1661 C C . ILE B 1 71 ? -6.672 9.945 1.984 1 93.5 71 ILE B C 1
ATOM 1663 O O . ILE B 1 71 ? -6.957 9.383 0.921 1 93.5 71 ILE B O 1
ATOM 1667 N N . PRO B 1 72 ? -7.602 10.406 2.803 1 93.06 72 PRO B N 1
ATOM 1668 C CA . PRO B 1 72 ? -9.023 10.234 2.49 1 93.06 72 PRO B CA 1
ATOM 1669 C C . PRO B 1 72 ? -9.422 10.914 1.181 1 93.06 72 PRO B C 1
ATOM 1671 O O . PRO B 1 72 ? -8.82 11.906 0.785 1 93.06 72 PRO B O 1
ATOM 1674 N N . GLU B 1 73 ? -10.461 10.43 0.606 1 88.94 73 GLU B N 1
ATOM 1675 C CA . GLU B 1 73 ? -10.898 10.867 -0.717 1 88.94 73 GLU B CA 1
ATOM 1676 C C . GLU B 1 73 ? -11.172 12.367 -0.734 1 88.94 73 GLU B C 1
ATOM 1678 O O . GLU B 1 73 ? -10.781 13.07 -1.675 1 88.94 73 GLU B O 1
ATOM 1683 N N . GLU B 1 74 ? -11.875 12.852 0.233 1 87.75 74 GLU B N 1
ATOM 1684 C CA . GLU B 1 74 ? -12.227 14.266 0.288 1 87.75 74 GLU B CA 1
ATOM 1685 C C . GLU B 1 74 ? -10.984 15.148 0.32 1 87.75 74 GLU B C 1
ATOM 1687 O O . GLU B 1 74 ? -10.953 16.203 -0.31 1 87.75 74 GLU B O 1
ATOM 1692 N N . LEU B 1 75 ? -10 14.703 1.044 1 90.81 75 LEU B N 1
ATOM 1693 C CA . LEU B 1 75 ? -8.75 15.453 1.147 1 90.81 75 LEU B CA 1
ATOM 1694 C C . LEU B 1 75 ? -7.898 15.266 -0.102 1 90.81 75 LEU B C 1
ATOM 1696 O O . LEU B 1 75 ? -7.168 16.188 -0.502 1 90.81 75 LEU B O 1
ATOM 1700 N N . MET B 1 76 ? -7.984 14.062 -0.664 1 90.5 76 MET B N 1
ATOM 1701 C CA . MET B 1 76 ? -7.223 13.773 -1.874 1 90.5 76 MET B CA 1
ATOM 1702 C C . MET B 1 76 ? -7.609 14.719 -3.004 1 90.5 76 MET B C 1
ATOM 1704 O O . MET B 1 76 ? -6.754 15.172 -3.768 1 90.5 76 MET B O 1
ATOM 1708 N N . LYS B 1 77 ? -8.891 15.062 -3.105 1 90.12 77 LYS B N 1
ATOM 1709 C CA . LYS B 1 77 ? -9.359 16 -4.117 1 90.12 77 LYS B CA 1
ATOM 1710 C C . LYS B 1 77 ? -8.703 17.375 -3.947 1 90.12 77 LYS B C 1
ATOM 1712 O O . LYS B 1 77 ? -8.289 18 -4.926 1 90.12 77 LYS B O 1
ATOM 1717 N N . VAL B 1 78 ? -8.617 17.875 -2.789 1 88.31 78 VAL B N 1
ATOM 1718 C CA . VAL B 1 78 ? -8 19.156 -2.482 1 88.31 78 VAL B CA 1
ATOM 1719 C C . VAL B 1 78 ? -6.5 19.094 -2.768 1 88.31 78 VAL B C 1
ATOM 1721 O O . VAL B 1 78 ? -5.934 20.016 -3.346 1 88.31 78 VAL B O 1
ATOM 1724 N N . TRP B 1 79 ? -5.93 17.922 -2.361 1 88.69 79 TRP B N 1
ATOM 1725 C CA . TRP B 1 79 ? -4.5 17.688 -2.557 1 88.69 79 TRP B CA 1
ATOM 1726 C C . TRP B 1 79 ? -4.141 17.734 -4.039 1 88.69 79 TRP B C 1
ATOM 1728 O O . TRP B 1 79 ? -3.162 18.359 -4.43 1 88.69 79 TRP B O 1
ATOM 1738 N N . LEU B 1 80 ? -4.941 17.156 -4.859 1 84.62 80 LEU B N 1
ATOM 1739 C CA . LEU B 1 80 ? -4.668 17.047 -6.289 1 84.62 80 LEU B CA 1
ATOM 1740 C C . LEU B 1 80 ? -4.887 18.391 -6.98 1 84.62 80 LEU B C 1
ATOM 1742 O O . LEU B 1 80 ? -4.309 18.656 -8.039 1 84.62 80 LEU B O 1
ATOM 1746 N N . ARG B 1 81 ? -5.871 19.188 -6.418 1 82.06 81 ARG B N 1
ATOM 1747 C CA . ARG B 1 81 ? -6.18 20.5 -6.996 1 82.06 81 ARG B CA 1
ATOM 1748 C C . ARG B 1 81 ? -5.094 21.516 -6.656 1 82.06 81 ARG B C 1
ATOM 1750 O O . ARG B 1 81 ? -4.961 22.531 -7.332 1 82.06 81 ARG B O 1
ATOM 1757 N N . ASN B 1 82 ? -4.668 21.484 -5.523 1 66.94 82 ASN B N 1
ATOM 1758 C CA . ASN B 1 82 ? -3.646 22.438 -5.094 1 66.94 82 ASN B CA 1
ATOM 1759 C C . ASN B 1 82 ? -2.248 21.969 -5.484 1 66.94 82 ASN B C 1
ATOM 1761 O O . ASN B 1 82 ? -1.511 21.438 -4.652 1 66.94 82 ASN B O 1
ATOM 1765 N N . PRO B 1 83 ? -2.074 21.719 -6.711 1 54.31 83 PRO B N 1
ATOM 1766 C CA . PRO B 1 83 ? -0.758 21.172 -7.059 1 54.31 83 PRO B CA 1
ATOM 1767 C C . PRO B 1 83 ? 0.392 22.016 -6.504 1 54.31 83 PRO B C 1
ATOM 1769 O O . PRO B 1 83 ? 1.505 21.969 -7.035 1 54.31 83 PRO B O 1
ATOM 1772 N N . THR B 1 84 ? 0.255 22.828 -5.562 1 50.69 84 THR B N 1
ATOM 1773 C CA . THR B 1 84 ? 1.588 23.359 -5.301 1 50.69 84 THR B CA 1
ATOM 1774 C C . THR B 1 84 ? 2.658 22.328 -5.648 1 50.69 84 THR B C 1
ATOM 1776 O O . THR B 1 84 ? 3.688 22.672 -6.234 1 50.69 84 THR B O 1
ATOM 1779 N N . GLN B 1 85 ? 2.625 21.109 -5.012 1 47.62 85 GLN B N 1
ATOM 1780 C CA . GLN B 1 85 ? 3.674 20.094 -5.035 1 47.62 85 GLN B CA 1
ATOM 1781 C C . GLN B 1 85 ? 3.502 19.156 -6.223 1 47.62 85 GLN B C 1
ATOM 1783 O O . GLN B 1 85 ? 4.387 18.344 -6.508 1 47.62 85 GLN B O 1
ATOM 1788 N N . SER B 1 86 ? 2.236 18.828 -6.609 1 47.03 86 SER B N 1
ATOM 1789 C CA . SER B 1 86 ? 2.246 17.906 -7.75 1 47.03 86 SER B CA 1
ATOM 1790 C C . SER B 1 86 ? 2.918 18.547 -8.961 1 47.03 86 SER B C 1
ATOM 1792 O O . SER B 1 86 ? 2.832 18.031 -10.07 1 47.03 86 SER B O 1
ATOM 1794 N N . SER B 1 87 ? 2.984 19.812 -9.023 1 42.75 87 SER B N 1
ATOM 1795 C CA . SER B 1 87 ? 3.346 20.609 -10.188 1 42.75 87 SER B CA 1
ATOM 1796 C C . SER B 1 87 ? 4.594 20.062 -10.875 1 42.75 87 SER B C 1
ATOM 1798 O O . SER B 1 87 ? 5.477 19.516 -10.211 1 42.75 87 SER B O 1
ATOM 1800 N N . ALA B 1 88 ? 4.695 20.094 -12.234 1 44.78 88 ALA B N 1
ATOM 1801 C CA . ALA B 1 88 ? 5.758 20.109 -13.242 1 44.78 88 ALA B CA 1
ATOM 1802 C C . ALA B 1 88 ? 7.016 20.781 -12.703 1 44.78 88 ALA B C 1
ATOM 1804 O O . ALA B 1 88 ? 8.133 20.422 -13.078 1 44.78 88 ALA B O 1
ATOM 1805 N N . GLU B 1 89 ? 6.762 21.766 -11.945 1 45.28 89 GLU B N 1
ATOM 1806 C CA . GLU B 1 89 ? 7.938 22.531 -11.555 1 45.28 89 GLU B CA 1
ATOM 1807 C C . GLU B 1 89 ? 8.82 21.734 -10.602 1 45.28 89 GLU B C 1
ATOM 1809 O O . GLU B 1 89 ? 10.047 21.797 -10.68 1 45.28 89 GLU B O 1
ATOM 1814 N N . ASN B 1 90 ? 8.242 21 -9.57 1 47.09 90 ASN B N 1
ATOM 1815 C CA . ASN B 1 90 ? 9.109 20.172 -8.75 1 47.09 90 ASN B CA 1
ATOM 1816 C C . ASN B 1 90 ? 9.648 18.984 -9.539 1 47.09 90 ASN B C 1
ATOM 1818 O O . ASN B 1 90 ? 10.734 18.469 -9.25 1 47.09 90 ASN B O 1
ATOM 1822 N N . GLU B 1 91 ? 8.852 18.406 -10.359 1 47.78 91 GLU B N 1
ATOM 1823 C CA . GLU B 1 91 ? 9.414 17.453 -11.312 1 47.78 91 GLU B CA 1
ATOM 1824 C C . GLU B 1 91 ? 10.625 18.047 -12.031 1 47.78 91 GLU B C 1
ATOM 1826 O O . GLU B 1 91 ? 11.594 17.328 -12.32 1 47.78 91 GLU B O 1
ATOM 1831 N N . LEU B 1 92 ? 10.484 19.266 -12.477 1 42.97 92 LEU B N 1
ATOM 1832 C CA . LEU B 1 92 ? 11.586 19.891 -13.203 1 42.97 92 LEU B CA 1
ATOM 1833 C C . LEU B 1 92 ? 12.773 20.156 -12.281 1 42.97 92 LEU B C 1
ATOM 1835 O O . LEU B 1 92 ? 13.914 20.25 -12.734 1 42.97 92 LEU B O 1
ATOM 1839 N N . THR B 1 93 ? 12.5 20.562 -11.07 1 44.28 93 THR B N 1
ATOM 1840 C CA . THR B 1 93 ? 13.688 20.938 -10.305 1 44.28 93 THR B CA 1
ATOM 1841 C C . THR B 1 93 ? 14.234 19.734 -9.539 1 44.28 93 THR B C 1
ATOM 1843 O O . THR B 1 93 ? 15.258 19.844 -8.852 1 44.28 93 THR B O 1
ATOM 1846 N N . GLY B 1 94 ? 13.938 18.484 -10.023 1 46.16 94 GLY B N 1
ATOM 1847 C CA . GLY B 1 94 ? 14.609 17.344 -9.438 1 46.16 94 GLY B CA 1
ATOM 1848 C C . GLY B 1 94 ? 14.297 17.141 -7.969 1 46.16 94 GLY B C 1
ATOM 1849 O O . GLY B 1 94 ? 14.977 16.375 -7.281 1 46.16 94 GLY B O 1
ATOM 1850 N N . ASP B 1 95 ? 13.641 18.078 -7.262 1 49.34 95 ASP B N 1
ATOM 1851 C CA . ASP B 1 95 ? 13.562 17.984 -5.809 1 49.34 95 ASP B CA 1
ATOM 1852 C C . ASP B 1 95 ? 12.516 16.953 -5.379 1 49.34 95 ASP B C 1
ATOM 1854 O O . ASP B 1 95 ? 11.414 17.312 -4.965 1 49.34 95 ASP B O 1
ATOM 1858 N N . TYR B 1 96 ? 12.398 15.789 -5.984 1 48.72 96 TYR B N 1
ATOM 1859 C CA . TYR B 1 96 ? 11.617 14.641 -5.543 1 48.72 96 TYR B CA 1
ATOM 1860 C C . TYR B 1 96 ? 11.594 14.547 -4.02 1 48.72 96 TYR B C 1
ATOM 1862 O O . TYR B 1 96 ? 10.641 14.031 -3.436 1 48.72 96 TYR B O 1
ATOM 1870 N N . GLY B 1 97 ? 12.797 14.961 -3.408 1 54.91 97 GLY B N 1
ATOM 1871 C CA . GLY B 1 97 ? 12.898 14.938 -1.959 1 54.91 97 GLY B CA 1
ATOM 1872 C C . GLY B 1 97 ? 11.711 15.57 -1.261 1 54.91 97 GLY B C 1
ATOM 1873 O O . GLY B 1 97 ? 11.289 15.102 -0.202 1 54.91 97 GLY B O 1
ATOM 1874 N N . ASN B 1 98 ? 10.984 16.391 -1.997 1 70.75 98 ASN B N 1
ATOM 1875 C CA . ASN B 1 98 ? 10.117 17.312 -1.274 1 70.75 98 ASN B CA 1
ATOM 1876 C C . ASN B 1 98 ? 8.656 16.875 -1.321 1 70.75 98 ASN B C 1
ATOM 1878 O O . ASN B 1 98 ? 7.812 17.438 -0.62 1 70.75 98 ASN B O 1
ATOM 1882 N N . LYS B 1 99 ? 8.422 15.648 -1.952 1 79.31 99 LYS B N 1
ATOM 1883 C CA . LYS B 1 99 ? 7.012 15.289 -2.088 1 79.31 99 LYS B CA 1
ATOM 1884 C C . LYS B 1 99 ? 6.434 14.836 -0.753 1 79.31 99 LYS B C 1
ATOM 1886 O O . LYS B 1 99 ? 5.316 15.211 -0.392 1 79.31 99 LYS B O 1
ATOM 1891 N N . LEU B 1 100 ? 7.27 14.086 -0.076 1 84.25 100 LEU B N 1
ATOM 1892 C CA . LEU B 1 100 ? 6.824 13.562 1.211 1 84.25 100 LEU B CA 1
ATOM 1893 C C . LEU B 1 100 ? 6.613 14.688 2.215 1 84.25 100 LEU B C 1
ATOM 1895 O O . LEU B 1 100 ? 5.605 14.719 2.924 1 84.25 100 LEU B O 1
ATOM 1899 N N . LYS B 1 101 ? 7.531 15.57 2.148 1 84.25 101 LYS B N 1
ATOM 1900 C CA . LYS B 1 101 ? 7.426 16.719 3.039 1 84.25 101 LYS B CA 1
ATOM 1901 C C . LYS B 1 101 ? 6.25 17.609 2.652 1 84.25 101 LYS B C 1
ATOM 1903 O O . LYS B 1 101 ? 5.539 18.125 3.52 1 84.25 101 LYS B O 1
ATOM 1908 N N . ASN B 1 102 ? 6.035 17.734 1.432 1 87.75 102 ASN B N 1
ATOM 1909 C CA . ASN B 1 102 ? 4.926 18.531 0.936 1 87.75 102 ASN B CA 1
ATOM 1910 C C . ASN B 1 102 ? 3.58 17.938 1.346 1 87.75 102 ASN B C 1
ATOM 1912 O O . ASN B 1 102 ? 2.643 18.672 1.658 1 87.75 102 ASN B O 1
ATOM 1916 N N . LEU B 1 103 ? 3.514 16.688 1.34 1 89.62 103 LEU B N 1
ATOM 1917 C CA . LEU B 1 103 ? 2.283 16.016 1.741 1 89.62 103 LEU B CA 1
ATOM 1918 C C . LEU B 1 103 ? 1.977 16.281 3.213 1 89.62 103 LEU B C 1
ATOM 1920 O O . LEU B 1 103 ? 0.834 16.578 3.568 1 89.62 103 LEU B O 1
ATOM 1924 N N . LEU B 1 104 ? 2.988 16.234 4.012 1 90.81 104 LEU B N 1
ATOM 1925 C CA . LEU B 1 104 ? 2.791 16.484 5.434 1 90.81 104 LEU B CA 1
ATOM 1926 C C . LEU B 1 104 ? 2.402 17.938 5.684 1 90.81 104 LEU B C 1
ATOM 1928 O O . LEU B 1 104 ? 1.552 18.219 6.531 1 90.81 104 LEU B O 1
ATOM 1932 N N . CYS B 1 105 ? 3.01 18.812 4.961 1 91.25 105 CYS B N 1
ATOM 1933 C CA . CYS B 1 105 ? 2.674 20.219 5.066 1 91.25 105 CYS B CA 1
ATOM 1934 C C . CYS B 1 105 ? 1.224 20.469 4.664 1 91.25 105 CYS B C 1
ATOM 1936 O O . CYS B 1 105 ? 0.517 21.234 5.32 1 91.25 105 CYS B O 1
ATOM 1938 N N . PHE B 1 106 ? 0.85 19.797 3.615 1 92.31 106 PHE B N 1
ATOM 1939 C CA . PHE B 1 106 ? -0.537 19.875 3.174 1 92.31 106 PHE B CA 1
ATOM 1940 C C . PHE B 1 106 ? -1.486 19.438 4.277 1 92.31 106 PHE B C 1
ATOM 1942 O O . PHE B 1 106 ? -2.459 20.125 4.586 1 92.31 106 PHE B O 1
ATOM 1949 N N . L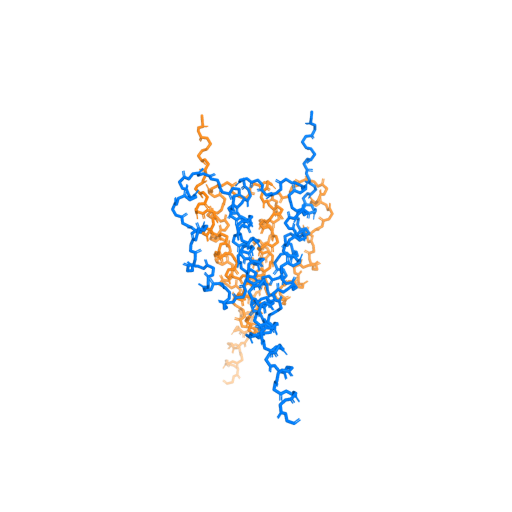EU B 1 107 ? -1.223 18.312 4.859 1 93.12 107 LEU B N 1
ATOM 1950 C CA . LEU B 1 107 ? -2.082 17.797 5.914 1 93.12 107 LEU B CA 1
ATOM 1951 C C . LEU B 1 107 ? -2.125 18.75 7.105 1 93.12 107 LEU B C 1
ATOM 1953 O O . LEU B 1 107 ? -3.189 18.969 7.688 1 93.12 107 LEU B O 1
ATOM 1957 N N . LYS B 1 108 ? -1 19.297 7.398 1 93.31 108 LYS B N 1
ATOM 1958 C CA . LYS B 1 108 ? -0.93 20.266 8.5 1 93.31 108 LYS B CA 1
ATOM 1959 C C . LYS B 1 108 ? -1.8 21.484 8.219 1 93.31 108 LYS B C 1
ATOM 1961 O O . LYS B 1 108 ? -2.51 21.969 9.102 1 93.31 108 LYS B O 1
ATOM 1966 N N . ARG B 1 109 ? -1.749 21.922 7.055 1 92.44 109 ARG B N 1
ATOM 1967 C CA . ARG B 1 109 ? -2.562 23.062 6.656 1 92.44 109 ARG B CA 1
ATOM 1968 C C . ARG B 1 109 ? -4.051 22.734 6.754 1 92.44 109 ARG B C 1
ATOM 1970 O O . ARG B 1 109 ? -4.848 23.578 7.18 1 92.44 109 ARG B O 1
ATOM 1977 N N . GLU B 1 110 ? -4.391 21.547 6.316 1 91.81 110 GLU B N 1
ATOM 1978 C CA . GLU B 1 110 ? -5.789 21.141 6.387 1 91.81 110 GLU B CA 1
ATOM 1979 C C . GLU B 1 110 ? -6.266 21.062 7.832 1 91.81 110 GLU B C 1
ATOM 1981 O O . GLU B 1 110 ? -7.402 21.422 8.141 1 91.81 110 GLU B O 1
ATOM 1986 N N . ILE B 1 111 ? -5.41 20.625 8.688 1 93.19 111 ILE B N 1
ATOM 1987 C CA . ILE B 1 111 ? -5.723 20.562 10.117 1 93.19 111 ILE B CA 1
ATOM 1988 C C . ILE B 1 111 ? -5.949 21.969 10.656 1 93.19 111 ILE B C 1
ATOM 1990 O O . ILE B 1 111 ? -6.918 22.219 11.375 1 93.19 111 ILE B O 1
ATOM 1994 N N . GLU B 1 112 ? -5.078 22.859 10.336 1 92.06 112 GLU B N 1
ATOM 1995 C CA . GLU B 1 112 ? -5.207 24.25 10.758 1 92.06 112 GLU B CA 1
ATOM 1996 C C . GLU B 1 112 ? -6.504 24.859 10.242 1 92.06 112 GLU B C 1
ATOM 1998 O O . GLU B 1 112 ? -7.156 25.641 10.945 1 92.06 112 GLU B O 1
ATOM 2003 N N . GLY B 1 113 ? -6.816 24.547 9.016 1 89.94 113 GLY B N 1
ATOM 2004 C CA . GLY B 1 113 ? -8.086 24.984 8.461 1 89.94 113 GLY B CA 1
ATOM 2005 C C . GLY B 1 113 ? -9.289 24.469 9.234 1 89.94 113 GLY B C 1
ATOM 2006 O O . GLY B 1 113 ? -10.227 25.219 9.5 1 89.94 113 GLY B O 1
ATOM 2007 N N . GLU B 1 114 ? -9.242 23.234 9.555 1 87.19 114 GLU B N 1
ATOM 2008 C CA . GLU B 1 114 ? -10.328 22.625 10.328 1 87.19 114 GLU B CA 1
ATOM 2009 C C . GLU B 1 114 ? -10.438 23.266 11.711 1 87.19 114 GLU B C 1
ATOM 2011 O O . GLU B 1 114 ? -11.539 23.531 12.195 1 87.19 114 GLU B O 1
ATOM 2016 N N . ASP B 1 115 ? -9.312 23.5 12.305 1 90.25 115 ASP B N 1
ATOM 2017 C CA . ASP B 1 115 ? -9.289 24.141 13.617 1 90.25 115 ASP B CA 1
ATOM 2018 C C . ASP B 1 115 ? -9.898 25.547 13.547 1 90.25 115 ASP B C 1
ATOM 2020 O O . ASP B 1 115 ? -10.672 25.938 14.43 1 90.25 115 ASP B O 1
ATOM 2024 N N . ARG B 1 116 ? -9.609 26.234 12.523 1 90.06 116 ARG B N 1
ATOM 2025 C CA . ARG B 1 116 ? -10.148 27.578 12.336 1 90.06 116 ARG B CA 1
ATOM 2026 C C . ARG B 1 116 ? -11.664 27.531 12.156 1 90.06 116 ARG B C 1
ATOM 2028 O O . ARG B 1 116 ? -12.383 28.375 12.695 1 90.06 116 ARG B O 1
ATOM 2035 N N . LEU B 1 117 ? -12.102 26.594 11.492 1 87.38 117 LEU B N 1
ATOM 2036 C CA . LEU B 1 117 ? -13.531 26.438 11.266 1 87.38 117 LEU B CA 1
ATOM 2037 C C . LEU B 1 117 ? -14.258 26.109 12.562 1 87.38 117 LEU B C 1
ATOM 2039 O O . LEU B 1 117 ? -15.336 26.641 12.828 1 87.38 117 LEU B O 1
ATOM 2043 N N . GLN B 1 118 ? -13.68 25.234 13.305 1 86.94 118 GLN B N 1
ATOM 2044 C CA . GLN B 1 118 ? -14.281 24.859 14.578 1 86.94 118 GLN B CA 1
ATOM 2045 C C . GLN B 1 118 ? -14.312 26.031 15.539 1 86.94 118 GLN B C 1
ATOM 2047 O O . GLN B 1 118 ? -15.281 26.219 16.281 1 86.94 118 GLN B O 1
ATOM 2052 N N . LEU B 1 119 ? -13.273 26.828 15.57 1 88.75 119 LEU B N 1
ATOM 2053 C CA . LEU B 1 119 ? -13.211 28.016 16.406 1 88.75 119 LEU B CA 1
ATOM 2054 C C . LEU B 1 119 ? -14.281 29.031 15.984 1 88.75 119 LEU B C 1
ATOM 2056 O O . LEU B 1 119 ? -14.93 29.641 16.844 1 88.75 119 LEU B O 1
ATOM 2060 N N . ALA B 1 120 ? -14.453 29.094 14.742 1 87.62 120 ALA B N 1
ATOM 2061 C CA . ALA B 1 120 ? -15.453 30.016 14.219 1 87.62 120 ALA B CA 1
ATOM 2062 C C . ALA B 1 120 ? -16.859 29.578 14.586 1 87.62 120 ALA B C 1
ATOM 2064 O O . ALA B 1 120 ? -17.719 30.391 14.938 1 87.62 120 ALA B O 1
ATOM 2065 N N . LYS B 1 121 ? -17.078 28.406 14.555 1 87.56 121 LYS B N 1
ATOM 2066 C CA . LYS B 1 121 ? -18.391 27.859 14.891 1 87.56 121 LYS B CA 1
ATOM 2067 C C . LYS B 1 121 ? -18.672 28 16.375 1 87.56 121 LYS B C 1
ATOM 2069 O O . LYS B 1 121 ? -19.797 28.328 16.781 1 87.56 121 LYS B O 1
ATOM 2074 N N . ASN B 1 122 ? -17.688 27.672 17.125 1 86.75 122 ASN B N 1
ATOM 2075 C CA . ASN B 1 122 ? -17.844 27.766 18.578 1 86.75 122 ASN B CA 1
ATOM 2076 C C . ASN B 1 122 ? -17.969 29.219 19.031 1 86.75 122 ASN B C 1
ATOM 2078 O O . ASN B 1 122 ? -18.656 29.5 20.016 1 86.75 122 ASN B O 1
ATOM 2082 N N . GLY B 1 123 ? -17.203 30.016 18.484 1 80.38 123 GLY B N 1
ATOM 2083 C CA . GLY B 1 123 ? -17.375 31.438 18.781 1 80.38 123 GLY B CA 1
ATOM 2084 C C . GLY B 1 123 ? -18.766 31.953 18.422 1 80.38 123 GLY B C 1
ATOM 2085 O O . GLY B 1 123 ? -19.359 32.719 19.188 1 80.38 123 GLY B O 1
ATOM 2086 N N . MET B 1 124 ? -19.141 31.547 17.344 1 73.75 124 MET B N 1
ATOM 2087 C CA . MET B 1 124 ? -20.484 31.938 16.922 1 73.75 124 MET B CA 1
ATOM 2088 C C . MET B 1 124 ? -21.531 31.375 17.875 1 73.75 124 MET B C 1
ATOM 2090 O O . MET B 1 124 ? -22.516 32.062 18.203 1 73.75 124 MET B O 1
ATOM 2094 N N . LYS B 1 125 ? -21.297 30.172 18.297 1 74.75 125 LYS B N 1
ATOM 2095 C CA . LYS B 1 125 ? -22.219 29.562 19.266 1 74.75 125 LYS B CA 1
ATOM 2096 C C . LYS B 1 125 ? -22.25 30.344 20.562 1 74.75 125 LYS B C 1
ATOM 2098 O O . LYS B 1 125 ? -23.312 30.5 21.188 1 74.75 125 LYS B O 1
ATOM 2103 N N . PHE B 1 126 ? -21.125 30.719 21 1 72.81 126 PHE B N 1
ATOM 2104 C CA . PHE B 1 126 ? -21.047 31.516 22.219 1 72.81 126 PHE B CA 1
ATOM 2105 C C . PHE B 1 126 ? -21.812 32.812 22.078 1 72.81 126 PHE B C 1
ATOM 2107 O O . PHE B 1 126 ? -22.5 33.25 23 1 72.81 126 PHE B O 1
ATOM 2114 N N . GLU B 1 127 ? -21.797 33.406 20.953 1 70.31 127 GLU B N 1
ATOM 2115 C CA . GLU B 1 127 ? -22.5 34.656 20.703 1 70.31 127 GLU B CA 1
ATOM 2116 C C . GLU B 1 127 ? -24 34.438 20.656 1 70.31 127 GLU B C 1
ATOM 2118 O O . GLU B 1 127 ? -24.766 35.25 21.188 1 70.31 127 GLU B O 1
ATOM 2123 N N . PHE B 1 128 ? -24.328 33.406 20.094 1 71.56 128 PHE B N 1
ATOM 2124 C CA . PHE B 1 128 ? -25.75 33.094 20.016 1 71.56 128 PHE B CA 1
ATOM 2125 C C . PHE B 1 128 ? -26.297 32.75 21.391 1 71.56 128 PHE B C 1
ATOM 2127 O O . PHE B 1 128 ? -27.438 33.125 21.734 1 71.56 128 PHE B O 1
ATOM 2134 N N . SER B 1 129 ? -25.609 32.062 22.172 1 72.12 129 SER B N 1
ATOM 2135 C CA . SER B 1 129 ? -26.047 31.703 23.516 1 72.12 129 SER B CA 1
ATOM 2136 C C . SER B 1 129 ? -26.141 32.906 24.422 1 72.12 129 SER B C 1
ATOM 2138 O O . SER B 1 129 ? -26.984 32.969 25.312 1 72.12 129 SER B O 1
ATOM 2140 N N . LYS B 1 130 ? -25.5 33.938 24.234 1 74.75 130 LYS B N 1
ATOM 2141 C CA . LYS B 1 130 ? -25.578 35.156 25.047 1 74.75 130 LYS B CA 1
ATOM 2142 C C . LYS B 1 130 ? -26.734 36.031 24.625 1 74.75 130 LYS B C 1
ATOM 2144 O O . LYS B 1 130 ? -27.281 36.812 25.422 1 74.75 130 LYS B O 1
ATOM 2149 N N . SER B 1 131 ? -27.172 35.906 23.484 1 72.31 131 SER B N 1
ATOM 2150 C CA . SER B 1 131 ? -28.219 36.781 22.953 1 72.31 131 SER B CA 1
ATOM 2151 C C . SER B 1 131 ? -29.609 36.188 23.234 1 72.31 131 SER B C 1
ATOM 2153 O O . SER B 1 131 ? -30.609 36.875 23.016 1 72.31 131 SER B O 1
ATOM 2155 N N . ILE B 1 132 ? -29.703 34.969 23.781 1 62.06 132 ILE B N 1
ATOM 2156 C CA . ILE B 1 132 ? -31 34.406 24.172 1 62.06 132 ILE B CA 1
ATOM 2157 C C . ILE B 1 132 ? -31.156 34.531 25.688 1 62.06 132 ILE B C 1
ATOM 2159 O O . ILE B 1 132 ? -30.219 34.281 26.438 1 62.06 132 ILE B O 1
#